Protein AF-A0A7C8MUP9-F1 (afdb_monomer)

Foldseek 3Di:
DDDDADAPCPLADPLVLDRARDPVRSVVVCVDPVNVVSVVVCVVPVPVQQVVLQVQQVVLLLVQLCVPPAQDWDQQVCCCVPPVSRDSNRRDPVSHPDPDSVVVLVVCVVVVQWDWDADPPRGIITHGDPPDPVVVVVVVVVVVVVVVCVCPPPVVVVVVVVVVVVVVVVVVVVVVVVVVVVVVVVPDDDDDDDD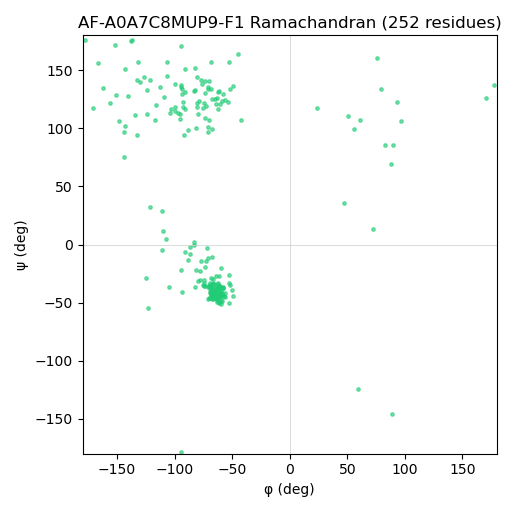DDDDDDDDDDDDDDDDDDDDDDDDDDDDDDDDDDDDDDDDDDDDDDDDDDPDDDDDDDD

Sequence (254 aa):
MASRGLQRLRWYCQACEKQCRDANGFRCHTMSEPHVRQMHTLIDNPRAATEQFSRDFLSDFIRLLRTSHGEKYVNANRFYSGEYIKDKQHVHMNATKWPSLTEFVKFLGREGICLVKEEEKDGLCIAWKDTSLQAEQRRQEIQQAEDRDTHDSDENRILRKMEQRAKAEAAARAEKAKSRTDLHISQRNPENSFDEQPDPNDERTTPQLSIKFNLKPKVSPKDIKRQVSNRNILKRAPKTPSVEIYTTRTGETA

Mean predicted aligned error: 18.92 Å

Nearest PDB structures (foldseek):
  8i0p-assembly1_K  TM=6.742E-01  e=3.517E-15  Homo sapiens
  7abi-assembly1_7  TM=6.716E-01  e=7.244E-07  Homo sapiens
  3fm5-assembly3_B  TM=3.442E-01  e=4.728E-02  Rhodococcus jostii RHA1
  3cjn-assembly1_A-2  TM=3.727E-01  e=1.326E-01  Ruegeria pomeroyi DSS-3
  5me9-assembly3_C  TM=3.043E-01  e=6.228E-01  Saccharomyces cerevisiae

Structure (mmCIF, N/CA/C/O backbone):
data_AF-A0A7C8MUP9-F1
#
_entry.id   AF-A0A7C8MUP9-F1
#
loop_
_atom_site.group_PDB
_atom_site.id
_atom_site.type_symbol
_atom_site.label_atom_id
_atom_site.label_alt_id
_atom_site.label_comp_id
_atom_site.label_asym_id
_atom_site.label_entity_id
_atom_site.label_seq_id
_atom_site.pdbx_PDB_ins_code
_atom_site.Cartn_x
_atom_site.Cartn_y
_atom_site.Cartn_z
_atom_site.occupancy
_atom_site.B_iso_or_equiv
_atom_site.auth_seq_id
_atom_site.auth_comp_id
_atom_site.auth_asym_id
_atom_site.auth_atom_id
_atom_site.pdbx_PDB_model_num
ATOM 1 N N . MET A 1 1 ? 26.933 -16.728 -1.844 1.00 44.09 1 MET A N 1
ATOM 2 C CA . MET A 1 1 ? 27.645 -15.429 -1.776 1.00 44.09 1 MET A CA 1
ATOM 3 C C . MET A 1 1 ? 26.948 -14.553 -0.750 1.00 44.09 1 MET A C 1
ATOM 5 O O . MET A 1 1 ? 25.785 -14.229 -0.947 1.00 44.09 1 MET A O 1
ATOM 9 N N . ALA A 1 2 ? 27.618 -14.239 0.361 1.00 39.97 2 ALA A N 1
ATOM 10 C CA . ALA A 1 2 ? 27.036 -13.473 1.459 1.00 39.97 2 ALA A CA 1
ATOM 11 C C . ALA A 1 2 ? 26.596 -12.077 0.986 1.00 39.97 2 ALA A C 1
ATOM 13 O O . ALA A 1 2 ? 27.394 -11.287 0.470 1.00 39.97 2 ALA A O 1
ATOM 14 N N . SER A 1 3 ? 25.308 -11.789 1.138 1.00 46.16 3 SER A N 1
ATOM 15 C CA . SER A 1 3 ? 24.697 -10.510 0.807 1.00 46.16 3 SER A CA 1
ATOM 16 C C . SER A 1 3 ? 25.205 -9.435 1.763 1.00 46.16 3 SER A C 1
ATOM 18 O O . SER A 1 3 ? 24.711 -9.297 2.880 1.00 46.16 3 SER A O 1
ATOM 20 N N . ARG A 1 4 ? 26.186 -8.645 1.304 1.00 53.88 4 ARG A N 1
ATOM 21 C CA . ARG A 1 4 ? 26.477 -7.325 1.884 1.00 53.88 4 ARG A CA 1
ATOM 22 C C . ARG A 1 4 ? 25.147 -6.566 1.992 1.00 53.88 4 ARG A C 1
ATOM 24 O O . ARG A 1 4 ? 24.343 -6.673 1.065 1.00 53.88 4 ARG A O 1
ATOM 31 N N . GLY A 1 5 ? 24.924 -5.898 3.127 1.00 57.84 5 GLY A N 1
ATOM 32 C CA . GLY A 1 5 ? 23.638 -5.332 3.561 1.00 57.84 5 GLY A CA 1
ATOM 33 C C . GLY A 1 5 ? 22.855 -4.564 2.491 1.00 57.84 5 GLY A C 1
ATOM 34 O O . GLY A 1 5 ? 23.393 -4.212 1.443 1.00 57.84 5 GLY A O 1
ATOM 35 N N . LEU A 1 6 ? 21.563 -4.343 2.758 1.00 64.19 6 LEU A N 1
ATOM 36 C CA . LEU A 1 6 ? 20.600 -3.754 1.823 1.00 64.19 6 LEU A CA 1
ATOM 37 C C . LEU A 1 6 ? 21.211 -2.558 1.066 1.00 64.19 6 LEU A C 1
ATOM 39 O O . LEU A 1 6 ? 21.482 -1.503 1.637 1.00 64.19 6 LEU A O 1
ATOM 43 N N . GLN A 1 7 ? 21.511 -2.769 -0.218 1.00 68.94 7 GLN A N 1
ATOM 44 C CA . GLN A 1 7 ? 22.091 -1.745 -1.085 1.00 68.94 7 GLN A CA 1
ATOM 45 C C . GLN A 1 7 ? 21.053 -0.647 -1.330 1.00 68.94 7 GLN A C 1
ATOM 47 O O . GLN A 1 7 ? 19.852 -0.880 -1.212 1.00 68.94 7 GLN A O 1
ATOM 52 N N . ARG A 1 8 ? 21.508 0.563 -1.679 1.00 70.06 8 ARG A N 1
ATOM 53 C CA . ARG A 1 8 ? 20.600 1.676 -1.988 1.00 70.06 8 ARG A CA 1
ATOM 54 C C . ARG A 1 8 ? 19.634 1.266 -3.107 1.00 70.06 8 ARG A C 1
ATOM 56 O O . ARG A 1 8 ? 20.053 0.939 -4.214 1.00 70.06 8 ARG A O 1
ATOM 63 N N . LEU A 1 9 ? 18.340 1.381 -2.834 1.00 73.75 9 LEU A N 1
ATOM 64 C CA . LEU A 1 9 ? 17.251 0.986 -3.742 1.00 73.75 9 LEU A CA 1
ATOM 65 C C . LEU A 1 9 ? 17.084 1.909 -4.948 1.00 73.75 9 LEU A C 1
ATOM 67 O O . LEU A 1 9 ? 16.298 1.634 -5.845 1.00 73.75 9 LEU A O 1
ATOM 71 N N . ARG A 1 10 ? 17.873 2.986 -5.014 1.00 82.88 10 ARG A N 1
ATOM 72 C CA . ARG A 1 10 ? 17.943 3.881 -6.175 1.00 82.88 10 ARG A CA 1
ATOM 73 C C . ARG A 1 10 ? 18.213 3.133 -7.489 1.00 82.88 10 ARG A C 1
ATOM 75 O O . ARG A 1 10 ? 17.861 3.642 -8.544 1.00 82.88 10 ARG A O 1
ATOM 82 N N . TRP A 1 11 ? 18.857 1.967 -7.429 1.00 86.75 11 TRP A N 1
ATOM 83 C C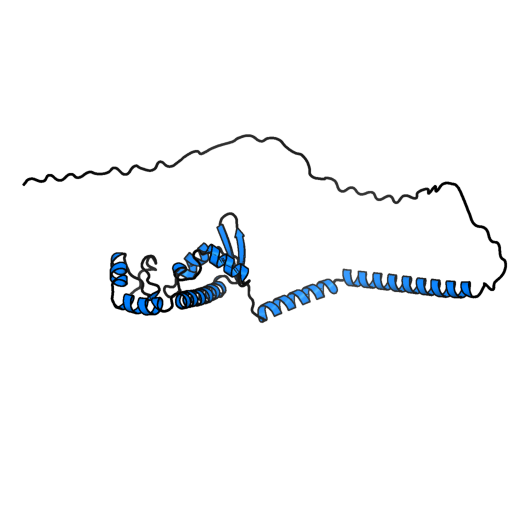A . TRP A 1 11 ? 19.229 1.159 -8.595 1.00 86.75 11 TRP A CA 1
ATOM 84 C C . TRP A 1 11 ? 18.434 -0.152 -8.702 1.00 86.75 11 TRP A C 1
ATOM 86 O O . TRP A 1 11 ? 18.945 -1.143 -9.221 1.00 86.75 11 TRP A O 1
ATOM 96 N N . TYR A 1 12 ? 17.204 -0.182 -8.190 1.00 86.75 12 TYR A N 1
ATOM 97 C CA . TYR A 1 12 ? 16.293 -1.320 -8.317 1.00 86.75 12 TYR A CA 1
ATOM 98 C C . TYR A 1 12 ? 15.352 -1.150 -9.517 1.00 86.75 12 TYR A C 1
ATOM 100 O O . TYR A 1 12 ? 14.797 -0.071 -9.726 1.00 86.75 12 TYR A O 1
ATOM 108 N N . CYS A 1 13 ? 15.160 -2.208 -10.304 1.00 89.00 13 CYS A N 1
ATOM 109 C CA . CYS A 1 13 ? 14.165 -2.246 -11.372 1.00 89.00 13 CYS A CA 1
ATOM 110 C C . CYS A 1 13 ? 12.954 -3.069 -10.932 1.00 89.00 13 CYS A C 1
ATOM 112 O O . CYS A 1 13 ? 13.091 -4.275 -10.742 1.00 89.00 13 CYS A O 1
ATOM 114 N N . GLN A 1 14 ? 11.780 -2.435 -10.833 1.00 87.75 14 GLN A N 1
ATOM 115 C CA . GLN A 1 14 ? 10.542 -3.129 -10.459 1.00 87.75 14 GLN A CA 1
ATOM 116 C C . GLN A 1 14 ? 10.073 -4.106 -11.541 1.00 87.75 14 GLN A C 1
ATOM 118 O O . GLN A 1 14 ? 9.672 -5.213 -11.220 1.00 87.75 14 GLN A O 1
ATOM 123 N N . ALA A 1 15 ? 10.159 -3.724 -12.817 1.00 87.25 15 ALA A N 1
ATOM 124 C CA . ALA A 1 15 ? 9.678 -4.560 -13.917 1.00 87.25 15 ALA A CA 1
ATOM 125 C C . ALA A 1 15 ? 10.414 -5.901 -14.030 1.00 87.25 15 ALA A C 1
ATOM 127 O O . ALA A 1 15 ? 9.814 -6.893 -14.420 1.00 87.25 15 ALA A O 1
ATOM 128 N N . CYS A 1 16 ? 11.707 -5.922 -13.696 1.00 88.69 16 CYS A N 1
ATOM 129 C CA . CYS A 1 16 ? 12.542 -7.123 -13.749 1.00 88.69 16 CYS A CA 1
ATOM 130 C C . CYS A 1 16 ? 12.881 -7.679 -12.358 1.00 88.69 16 CYS A C 1
ATOM 132 O O . CYS A 1 16 ? 13.732 -8.560 -12.262 1.00 88.69 16 CYS A O 1
ATOM 134 N N . GLU A 1 17 ? 12.315 -7.096 -11.296 1.00 88.00 17 GLU A N 1
ATOM 135 C CA . GLU A 1 17 ? 12.582 -7.423 -9.885 1.00 88.00 17 GLU A CA 1
ATOM 136 C C . GLU A 1 17 ? 14.082 -7.526 -9.543 1.00 88.00 17 GLU A C 1
ATOM 138 O O . GLU A 1 17 ? 14.537 -8.357 -8.751 1.00 88.00 17 GLU A O 1
ATOM 143 N N . LYS A 1 18 ? 14.896 -6.669 -10.174 1.00 86.69 18 LYS A N 1
ATOM 144 C CA . LYS A 1 18 ? 16.358 -6.788 -10.174 1.00 86.69 18 LYS A CA 1
ATOM 145 C C . LYS A 1 18 ? 17.025 -5.611 -9.476 1.00 86.69 18 LYS A C 1
ATOM 147 O O . LYS A 1 18 ? 16.969 -4.471 -9.939 1.00 86.69 18 LYS A O 1
ATOM 152 N N . GLN A 1 19 ? 17.776 -5.909 -8.417 1.00 86.19 19 GLN A N 1
ATOM 153 C CA . GLN A 1 19 ? 18.671 -4.946 -7.775 1.00 86.19 19 GLN A CA 1
ATOM 154 C C . GLN A 1 19 ? 19.994 -4.836 -8.546 1.00 86.19 19 GLN A C 1
ATOM 156 O O . GLN A 1 19 ? 20.759 -5.800 -8.628 1.00 86.19 19 GLN A O 1
ATOM 161 N N . CYS A 1 20 ? 20.303 -3.645 -9.058 1.00 88.56 20 CYS A N 1
ATOM 162 C CA . CYS A 1 20 ? 21.613 -3.323 -9.619 1.00 88.56 20 CYS A CA 1
ATOM 163 C C . CYS A 1 20 ? 22.540 -2.741 -8.539 1.00 88.56 20 CYS A C 1
ATOM 165 O O . CYS A 1 20 ? 22.091 -2.133 -7.562 1.00 88.56 20 CYS A O 1
ATOM 167 N N . ARG A 1 21 ? 23.851 -2.957 -8.699 1.00 86.44 21 ARG A N 1
ATOM 168 C CA . ARG A 1 21 ? 24.859 -2.607 -7.685 1.00 86.44 21 ARG A CA 1
ATOM 169 C C . ARG A 1 21 ? 25.238 -1.128 -7.689 1.00 86.44 21 ARG A C 1
ATOM 171 O O . ARG A 1 21 ? 25.601 -0.597 -6.644 1.00 86.44 21 ARG A O 1
ATOM 178 N N . ASP A 1 22 ? 25.190 -0.498 -8.853 1.00 90.06 22 ASP A N 1
ATOM 179 C CA . ASP A 1 22 ? 25.677 0.849 -9.112 1.00 90.06 22 ASP A CA 1
ATOM 180 C C . ASP A 1 22 ? 24.900 1.516 -10.259 1.00 90.06 22 ASP A C 1
ATOM 182 O O . ASP A 1 22 ? 24.098 0.890 -10.959 1.00 90.06 22 ASP A O 1
ATOM 186 N N . ALA A 1 23 ? 25.148 2.813 -10.455 1.00 90.56 23 ALA A N 1
ATOM 187 C CA . ALA A 1 23 ? 24.485 3.594 -11.494 1.00 90.56 23 ALA A CA 1
ATOM 188 C C . ALA A 1 23 ? 24.783 3.068 -12.907 1.00 90.56 23 ALA A C 1
ATOM 190 O O . ALA A 1 23 ? 23.900 3.104 -13.762 1.00 90.56 23 ALA A O 1
ATOM 191 N N . ASN A 1 24 ? 25.999 2.566 -13.151 1.00 91.56 24 ASN A N 1
ATOM 192 C CA . ASN A 1 24 ? 26.365 2.012 -14.449 1.00 91.56 24 ASN A CA 1
ATOM 193 C C . ASN A 1 24 ? 25.647 0.681 -14.709 1.00 91.56 24 ASN A C 1
ATOM 195 O O . ASN A 1 24 ? 25.028 0.517 -15.757 1.00 91.56 24 ASN A O 1
ATOM 199 N N . GLY A 1 25 ? 25.623 -0.226 -13.726 1.00 92.06 25 GLY A N 1
ATOM 200 C CA . GLY A 1 25 ? 24.889 -1.485 -13.827 1.00 92.06 25 GLY A CA 1
ATOM 201 C C . GLY A 1 25 ? 23.394 -1.292 -14.087 1.00 92.06 25 GLY A C 1
ATOM 202 O O . GLY A 1 25 ? 22.818 -2.032 -14.883 1.00 92.06 25 GLY A O 1
ATOM 203 N N . PHE A 1 26 ? 22.777 -0.270 -13.483 1.00 91.88 26 PHE A N 1
ATOM 204 C CA . PHE A 1 26 ? 21.377 0.062 -13.755 1.00 91.88 26 PHE A CA 1
ATOM 205 C C . PHE A 1 26 ? 21.160 0.545 -15.195 1.00 91.88 26 PHE A C 1
ATOM 207 O O . PHE A 1 26 ? 20.249 0.059 -15.856 1.00 91.88 26 PHE A O 1
ATOM 214 N N . ARG A 1 27 ? 22.026 1.426 -15.718 1.00 92.38 27 ARG A N 1
ATOM 215 C CA . ARG A 1 27 ? 21.944 1.884 -17.119 1.00 92.38 27 ARG A CA 1
ATOM 216 C C . ARG A 1 27 ? 22.105 0.733 -18.111 1.00 92.38 27 ARG A C 1
ATOM 218 O O . ARG A 1 27 ? 21.320 0.618 -19.047 1.00 92.38 27 ARG A O 1
ATOM 225 N N . CYS A 1 28 ? 23.086 -0.142 -17.892 1.00 94.31 28 CYS A N 1
ATOM 226 C CA . CYS A 1 28 ? 23.273 -1.319 -18.740 1.00 94.31 28 CYS A CA 1
ATOM 227 C C . CYS A 1 28 ? 22.061 -2.256 -18.671 1.00 94.31 28 CYS A C 1
ATOM 229 O O . CYS A 1 28 ? 21.659 -2.815 -19.684 1.00 94.31 28 CYS A O 1
ATOM 231 N N . HIS A 1 29 ? 21.450 -2.407 -17.493 1.00 93.69 29 HIS A N 1
ATOM 232 C CA . HIS A 1 29 ? 20.235 -3.198 -17.338 1.00 93.69 29 HIS A CA 1
ATOM 233 C C . HIS A 1 29 ? 19.046 -2.596 -18.096 1.00 93.69 29 HIS A C 1
ATOM 235 O O . HIS A 1 29 ? 18.383 -3.330 -18.822 1.00 93.69 29 HIS A O 1
ATOM 241 N N . THR A 1 30 ? 18.799 -1.289 -17.998 1.00 92.06 30 THR A N 1
ATOM 242 C CA . THR A 1 30 ? 17.686 -0.646 -18.719 1.00 92.06 30 THR A CA 1
ATOM 243 C C . THR A 1 30 ? 17.849 -0.704 -20.238 1.00 92.06 30 THR A C 1
ATOM 245 O O . THR A 1 30 ? 16.858 -0.728 -20.954 1.00 92.06 30 THR A O 1
ATOM 248 N N . MET A 1 31 ? 19.089 -0.766 -20.735 1.00 92.19 31 MET A N 1
ATOM 249 C CA . MET A 1 31 ? 19.382 -0.931 -22.167 1.00 92.19 31 MET A CA 1
ATOM 250 C C . MET A 1 31 ? 19.420 -2.400 -22.614 1.00 92.19 31 MET A C 1
ATOM 252 O O . MET A 1 31 ? 19.547 -2.682 -23.802 1.00 92.19 31 MET A O 1
ATOM 256 N N . SER A 1 32 ? 19.357 -3.349 -21.678 1.00 94.25 32 SER A N 1
ATOM 257 C CA . SER A 1 32 ? 19.465 -4.769 -21.999 1.00 94.25 32 SER A CA 1
ATOM 258 C C . SER A 1 32 ? 18.167 -5.310 -22.596 1.00 94.25 32 SER A C 1
ATOM 260 O O . SER A 1 32 ? 17.073 -4.998 -22.129 1.00 94.25 32 SER A O 1
ATOM 262 N N . GLU A 1 33 ? 18.293 -6.195 -23.582 1.00 93.62 33 GLU A N 1
ATOM 263 C CA . GLU A 1 33 ? 17.162 -6.875 -24.215 1.00 93.62 33 GLU A CA 1
ATOM 264 C C . GLU A 1 33 ? 16.147 -7.507 -23.234 1.00 93.62 33 GLU A C 1
ATOM 266 O O . GLU A 1 33 ? 14.950 -7.297 -23.435 1.00 93.62 33 GLU A O 1
ATOM 271 N N . PRO A 1 34 ? 16.537 -8.223 -22.153 1.00 91.81 34 PRO A N 1
ATOM 272 C CA . PRO A 1 34 ? 15.554 -8.796 -21.230 1.00 91.81 34 PRO A CA 1
ATOM 273 C C . PRO A 1 34 ? 14.684 -7.733 -20.549 1.00 91.81 34 PRO A C 1
ATOM 275 O O . PRO A 1 34 ? 13.491 -7.956 -20.358 1.00 91.81 34 PRO A O 1
ATOM 278 N N . HIS A 1 35 ? 15.249 -6.565 -20.230 1.00 93.44 35 HIS A N 1
ATOM 279 C CA . HIS A 1 35 ? 14.474 -5.455 -19.682 1.00 93.44 35 HIS A CA 1
ATOM 280 C C . HIS A 1 35 ? 13.475 -4.916 -20.705 1.00 93.44 35 HIS A C 1
ATOM 282 O O . HIS A 1 35 ? 12.305 -4.730 -20.385 1.00 93.44 35 HIS A O 1
ATOM 288 N N . VAL A 1 36 ? 13.921 -4.715 -21.947 1.00 91.81 36 VAL A N 1
ATOM 289 C CA . VAL A 1 36 ? 13.079 -4.202 -23.035 1.00 91.81 36 VAL A CA 1
ATOM 290 C C . VAL A 1 36 ? 11.919 -5.155 -23.333 1.00 91.81 36 VAL A C 1
ATOM 292 O O . VAL A 1 36 ? 10.777 -4.712 -23.430 1.00 91.81 36 VAL A O 1
ATOM 295 N N . ARG A 1 37 ? 12.168 -6.471 -23.388 1.00 91.50 37 ARG A N 1
ATOM 296 C CA . ARG A 1 37 ? 11.112 -7.484 -23.574 1.00 91.50 37 ARG A CA 1
ATOM 297 C C . ARG A 1 37 ? 10.059 -7.425 -22.466 1.00 91.50 37 ARG A C 1
ATOM 299 O O . ARG A 1 37 ? 8.866 -7.464 -22.751 1.00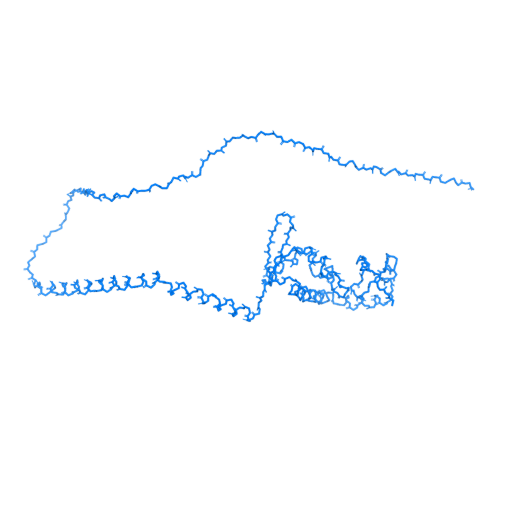 91.50 37 ARG A O 1
ATOM 306 N N . GLN A 1 38 ? 10.489 -7.286 -21.214 1.00 88.50 38 GLN A N 1
ATOM 307 C CA . GLN A 1 38 ? 9.567 -7.189 -20.084 1.00 88.50 38 GLN A CA 1
ATOM 308 C C . GLN A 1 38 ? 8.797 -5.863 -20.080 1.00 88.50 38 GLN A C 1
ATOM 310 O O . GLN A 1 38 ? 7.609 -5.837 -19.764 1.00 88.50 38 GLN A O 1
ATOM 315 N N . MET A 1 39 ? 9.437 -4.774 -20.510 1.00 88.94 39 MET A N 1
ATOM 316 C CA . MET A 1 39 ? 8.769 -3.489 -20.699 1.00 88.94 39 MET A CA 1
ATOM 317 C C . MET A 1 39 ? 7.703 -3.542 -21.784 1.00 88.94 39 MET A C 1
ATOM 319 O O . MET A 1 39 ? 6.639 -2.979 -21.568 1.00 88.94 39 MET A O 1
ATOM 323 N N . HIS A 1 40 ? 7.916 -4.253 -22.894 1.00 89.12 40 HIS A N 1
ATOM 324 C CA . HIS A 1 40 ? 6.872 -4.420 -23.911 1.00 89.12 40 HIS A CA 1
ATOM 325 C C . HIS A 1 40 ? 5.591 -5.028 -23.331 1.00 89.12 40 HIS A C 1
ATOM 327 O O . HIS A 1 40 ? 4.512 -4.500 -23.568 1.00 89.12 40 HIS A O 1
ATOM 333 N N . THR A 1 41 ? 5.714 -6.036 -22.461 1.00 86.62 41 THR A N 1
ATOM 33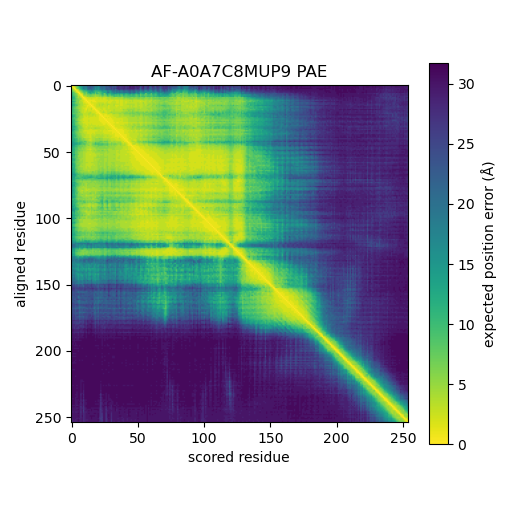4 C CA . THR A 1 41 ? 4.547 -6.641 -21.793 1.00 86.62 41 THR A CA 1
ATOM 335 C C . THR A 1 41 ? 3.799 -5.638 -20.904 1.00 86.62 41 THR A C 1
ATOM 337 O O . THR A 1 41 ? 2.573 -5.658 -20.822 1.00 86.62 41 THR A O 1
ATOM 340 N N . LEU A 1 42 ? 4.528 -4.741 -20.234 1.00 86.69 42 LEU A N 1
ATOM 341 C CA . LEU A 1 42 ? 3.936 -3.702 -19.384 1.00 86.69 42 LEU A CA 1
ATOM 342 C C . LEU A 1 42 ? 3.365 -2.529 -20.201 1.00 86.69 42 LEU A C 1
ATOM 344 O O . LEU A 1 42 ? 2.398 -1.906 -19.765 1.00 86.69 42 LEU A O 1
ATOM 348 N N . ILE A 1 43 ? 3.943 -2.231 -21.370 1.00 86.38 43 ILE A N 1
ATOM 349 C CA . ILE A 1 43 ? 3.497 -1.171 -22.289 1.00 86.38 43 ILE A CA 1
ATOM 350 C C . ILE A 1 43 ? 2.160 -1.528 -22.937 1.00 86.38 43 ILE A C 1
ATOM 352 O O . ILE A 1 43 ? 1.354 -0.627 -23.159 1.00 86.38 43 ILE A O 1
ATOM 356 N N . ASP A 1 44 ? 1.901 -2.811 -23.195 1.00 87.81 44 ASP A N 1
ATOM 357 C CA . ASP A 1 44 ? 0.635 -3.248 -23.788 1.00 87.81 44 ASP A CA 1
ATOM 358 C C . ASP A 1 44 ? -0.566 -2.877 -22.899 1.00 87.81 44 ASP A C 1
ATOM 360 O O . ASP A 1 44 ? -1.611 -2.478 -23.405 1.00 87.81 44 ASP A O 1
ATOM 364 N N . ASN A 1 45 ? -0.414 -2.953 -21.568 1.00 87.06 45 ASN A N 1
ATOM 365 C CA . ASN A 1 45 ? -1.463 -2.614 -20.600 1.00 87.06 45 ASN A CA 1
ATOM 366 C C . ASN A 1 45 ? -0.900 -1.950 -19.323 1.00 87.06 45 ASN A C 1
ATOM 368 O O . ASN A 1 45 ? -0.904 -2.558 -18.244 1.00 87.06 45 ASN A O 1
ATOM 372 N N . PRO A 1 46 ? -0.493 -0.668 -19.379 1.00 86.50 46 PRO A N 1
ATOM 373 C CA . PRO A 1 46 ? 0.191 -0.011 -18.265 1.00 86.50 46 PRO A CA 1
ATOM 374 C C . PRO A 1 46 ? -0.726 0.177 -17.054 1.00 86.50 46 PRO A C 1
ATOM 376 O O . PRO A 1 46 ? -0.289 0.053 -15.913 1.00 86.50 46 PRO A O 1
ATOM 379 N N . ARG A 1 47 ? -2.025 0.415 -17.284 1.00 88.44 47 ARG A N 1
ATOM 380 C CA . ARG A 1 47 ? -3.010 0.577 -16.202 1.00 88.44 47 ARG A CA 1
ATOM 381 C C . ARG A 1 47 ? -3.177 -0.698 -15.380 1.00 88.44 47 ARG A C 1
ATOM 383 O O . ARG A 1 47 ? -3.158 -0.625 -14.156 1.00 88.44 47 ARG A O 1
ATOM 390 N N . ALA A 1 48 ? -3.298 -1.846 -16.047 1.00 90.06 48 ALA A N 1
ATOM 391 C CA . ALA A 1 48 ? -3.456 -3.133 -15.376 1.00 90.06 48 ALA A CA 1
ATOM 392 C C . ALA A 1 48 ? -2.198 -3.502 -14.576 1.00 90.06 48 ALA A C 1
ATOM 394 O O . ALA A 1 48 ? -2.306 -3.959 -13.440 1.00 90.06 48 ALA A O 1
ATOM 395 N N . ALA A 1 49 ? -1.011 -3.230 -15.129 1.00 89.12 49 ALA A N 1
ATOM 396 C CA . ALA A 1 49 ? 0.254 -3.431 -14.430 1.00 89.12 49 ALA A CA 1
ATOM 397 C C . ALA A 1 49 ? 0.368 -2.564 -13.165 1.00 89.12 49 ALA A C 1
ATOM 399 O O . ALA A 1 49 ? 0.651 -3.081 -12.086 1.00 89.12 49 ALA A O 1
ATOM 400 N N . THR A 1 50 ? 0.094 -1.257 -13.262 1.00 90.31 50 THR A N 1
ATOM 401 C CA . THR A 1 50 ? 0.108 -0.360 -12.094 1.00 90.31 50 THR A CA 1
ATOM 402 C C . THR A 1 50 ? -0.924 -0.770 -11.048 1.00 90.31 50 THR A C 1
ATOM 404 O O . THR A 1 50 ? -0.661 -0.677 -9.848 1.00 90.31 50 THR A O 1
ATOM 407 N N . GLU A 1 51 ? -2.099 -1.234 -11.471 1.00 93.00 51 GLU A N 1
ATOM 408 C CA . GLU A 1 51 ? -3.120 -1.718 -10.549 1.00 93.00 51 GLU A CA 1
ATOM 409 C C . GLU A 1 51 ? -2.670 -2.988 -9.824 1.00 93.00 51 GLU A C 1
ATOM 411 O O . GLU A 1 51 ? -2.818 -3.065 -8.605 1.00 93.00 51 GLU A O 1
ATOM 416 N N . GLN A 1 52 ? -2.054 -3.934 -10.535 1.00 91.81 52 GLN A N 1
ATOM 417 C CA . GLN A 1 52 ? -1.493 -5.142 -9.938 1.00 91.81 52 GLN A CA 1
ATOM 418 C C . GLN A 1 52 ? -0.424 -4.802 -8.895 1.00 91.81 52 GLN A C 1
ATOM 420 O O . GLN A 1 52 ? -0.564 -5.194 -7.740 1.00 91.81 52 GLN A O 1
ATOM 425 N N . PHE A 1 53 ? 0.554 -3.961 -9.248 1.00 92.44 53 PHE A N 1
ATOM 426 C CA . PHE A 1 53 ? 1.566 -3.489 -8.298 1.00 92.44 53 PHE A CA 1
ATOM 427 C C . PHE A 1 53 ? 0.952 -2.781 -7.089 1.00 92.44 53 PHE A C 1
ATOM 429 O O . PHE A 1 53 ? 1.436 -2.928 -5.972 1.00 92.44 53 PHE A O 1
ATOM 436 N N . SER A 1 54 ? -0.132 -2.028 -7.288 1.00 93.50 54 SER A N 1
ATOM 437 C CA . SER A 1 54 ? -0.834 -1.351 -6.194 1.00 93.50 54 SER A CA 1
ATOM 438 C C . SER A 1 54 ? -1.568 -2.332 -5.273 1.00 93.50 54 SER A C 1
ATOM 440 O O . SER A 1 54 ? -1.606 -2.105 -4.064 1.00 93.50 54 SER A O 1
ATOM 442 N N . ARG A 1 55 ? -2.149 -3.410 -5.820 1.00 93.44 55 ARG A N 1
ATOM 443 C CA . ARG A 1 55 ? -2.786 -4.484 -5.039 1.00 93.44 55 ARG A CA 1
ATOM 444 C C . ARG A 1 55 ? -1.753 -5.247 -4.220 1.00 93.44 55 ARG A C 1
ATOM 446 O O . ARG A 1 55 ? -1.946 -5.410 -3.016 1.00 93.44 55 ARG A O 1
ATOM 453 N N . ASP A 1 56 ? -0.647 -5.625 -4.853 1.00 92.69 56 ASP A N 1
ATOM 454 C CA . ASP A 1 56 ? 0.440 -6.357 -4.205 1.00 92.69 56 ASP A CA 1
ATOM 455 C C . ASP A 1 56 ? 1.044 -5.507 -3.079 1.00 92.69 56 ASP A C 1
ATOM 457 O O . ASP A 1 56 ? 1.072 -5.944 -1.928 1.00 92.69 56 ASP A O 1
ATOM 461 N N . PHE A 1 57 ? 1.351 -4.234 -3.367 1.00 93.44 57 PHE A N 1
ATOM 462 C CA . PHE A 1 57 ? 1.813 -3.253 -2.381 1.00 93.44 57 PHE A CA 1
ATOM 463 C C . PHE A 1 57 ? 0.880 -3.140 -1.172 1.00 93.44 57 PHE A C 1
ATOM 465 O O . PHE A 1 57 ? 1.329 -3.197 -0.029 1.00 93.44 57 PHE A O 1
ATOM 472 N N . LEU A 1 58 ? -0.426 -2.977 -1.404 1.00 92.75 58 LEU A N 1
ATOM 473 C CA . LEU A 1 58 ? -1.407 -2.828 -0.331 1.00 92.75 58 LEU A CA 1
ATOM 474 C C . LEU A 1 58 ? -1.486 -4.088 0.535 1.00 92.75 58 LEU A C 1
ATOM 476 O O . LEU A 1 58 ? -1.508 -3.989 1.764 1.00 92.75 58 LEU A O 1
ATOM 480 N N . SER A 1 59 ? -1.513 -5.262 -0.097 1.00 92.19 59 SER A N 1
ATOM 481 C CA . SER A 1 59 ? -1.619 -6.540 0.605 1.00 92.19 59 SER A CA 1
ATOM 482 C C . SER A 1 59 ? -0.404 -6.801 1.501 1.00 92.19 59 SER A C 1
ATOM 484 O O . SER A 1 59 ? -0.568 -7.113 2.684 1.00 92.19 59 SER A O 1
ATOM 486 N N . ASP A 1 60 ? 0.804 -6.561 0.988 1.00 92.44 60 ASP A N 1
ATOM 487 C CA . ASP A 1 60 ? 2.048 -6.707 1.737 1.00 92.44 60 ASP A CA 1
ATOM 488 C C . ASP A 1 60 ? 2.183 -5.663 2.840 1.00 92.44 60 ASP A C 1
ATOM 490 O O . ASP A 1 60 ? 2.549 -6.000 3.968 1.00 92.44 60 ASP A O 1
ATOM 494 N N . PHE A 1 61 ? 1.827 -4.407 2.558 1.00 91.94 61 PHE A N 1
ATOM 495 C CA . PHE A 1 61 ? 1.874 -3.336 3.549 1.00 91.94 61 PHE A CA 1
ATOM 496 C C . PHE A 1 61 ? 0.989 -3.656 4.758 1.00 91.94 61 PHE A C 1
ATOM 498 O O . PHE A 1 61 ? 1.431 -3.526 5.900 1.00 91.94 61 PHE A O 1
ATOM 505 N N . ILE A 1 62 ? -0.238 -4.133 4.523 1.00 90.94 62 ILE A N 1
ATOM 506 C CA . ILE A 1 62 ? -1.157 -4.533 5.595 1.00 90.94 62 ILE A CA 1
ATOM 507 C C . ILE A 1 62 ? -0.632 -5.776 6.320 1.00 90.94 62 ILE A C 1
ATOM 509 O O . ILE A 1 62 ? -0.655 -5.816 7.549 1.00 90.94 62 ILE A O 1
ATOM 513 N N . ARG A 1 63 ? -0.131 -6.784 5.596 1.00 91.06 63 ARG A N 1
ATOM 514 C CA . ARG A 1 63 ? 0.444 -8.006 6.185 1.00 91.06 63 ARG A CA 1
ATOM 515 C C . ARG A 1 63 ? 1.588 -7.688 7.150 1.00 91.06 63 ARG A C 1
ATOM 517 O O . ARG A 1 63 ? 1.638 -8.243 8.251 1.00 91.06 63 ARG A O 1
ATOM 524 N N . LEU A 1 64 ? 2.476 -6.776 6.765 1.00 91.56 64 LEU A N 1
ATOM 525 C CA . LEU A 1 64 ? 3.578 -6.315 7.609 1.00 91.56 64 LEU A CA 1
ATOM 526 C C . LEU A 1 64 ? 3.071 -5.523 8.807 1.00 91.56 64 LEU A C 1
ATOM 528 O O . LEU A 1 64 ? 3.466 -5.824 9.929 1.00 91.56 64 LEU A O 1
ATOM 532 N N . LEU A 1 65 ? 2.149 -4.583 8.588 1.00 91.00 65 LEU A N 1
ATOM 533 C CA . LEU A 1 65 ? 1.601 -3.746 9.656 1.00 91.00 65 LEU A CA 1
ATOM 534 C C . LEU A 1 65 ? 0.914 -4.594 10.739 1.00 91.00 65 LEU A C 1
ATOM 536 O O . LEU A 1 65 ? 1.082 -4.338 11.933 1.00 91.00 65 LEU A O 1
ATOM 540 N N . ARG A 1 66 ? 0.213 -5.658 10.324 1.00 87.88 66 ARG A N 1
ATOM 541 C CA . ARG A 1 66 ? -0.386 -6.662 11.217 1.00 87.88 66 ARG A CA 1
ATOM 542 C C . ARG A 1 66 ? 0.649 -7.419 12.040 1.00 87.88 66 ARG A C 1
ATOM 544 O O . ARG A 1 66 ? 0.391 -7.720 13.199 1.00 87.88 66 ARG A O 1
ATOM 551 N N . THR A 1 67 ? 1.792 -7.739 11.442 1.00 87.56 67 THR A N 1
ATOM 552 C CA . THR A 1 67 ? 2.818 -8.579 12.074 1.00 87.56 67 THR A CA 1
ATOM 553 C C . THR A 1 67 ? 3.723 -7.777 13.013 1.00 87.56 67 THR A C 1
ATOM 555 O O . THR A 1 67 ? 4.127 -8.297 14.050 1.00 87.56 67 THR A O 1
ATOM 558 N N . SER A 1 68 ? 4.053 -6.525 12.682 1.00 86.06 68 SER A N 1
ATOM 559 C CA . SER A 1 68 ? 5.052 -5.752 13.431 1.00 86.06 68 SER A CA 1
ATOM 560 C C . SER A 1 68 ? 4.481 -4.863 14.536 1.00 86.06 68 SER A C 1
ATOM 562 O O . SER A 1 68 ? 5.067 -4.773 15.617 1.00 86.06 68 SER A O 1
ATOM 564 N N . HIS A 1 69 ? 3.352 -4.195 14.290 1.00 82.38 69 HIS A N 1
ATOM 565 C CA . HIS A 1 69 ? 2.832 -3.154 15.184 1.00 82.38 69 HIS A CA 1
ATOM 566 C C . HIS A 1 69 ? 1.393 -3.399 15.643 1.00 82.38 69 HIS A C 1
ATOM 568 O O . HIS A 1 69 ? 1.040 -2.990 16.754 1.00 82.38 69 HIS A O 1
ATOM 574 N N . GLY A 1 70 ? 0.581 -4.082 14.828 1.00 83.62 70 GLY A N 1
ATOM 575 C CA . GLY A 1 70 ? -0.829 -4.333 15.121 1.00 83.62 70 GLY A CA 1
ATOM 576 C C . GLY A 1 70 ? -1.599 -3.021 15.300 1.00 83.62 70 GLY A C 1
ATOM 577 O O . GLY A 1 70 ? -1.564 -2.149 14.434 1.00 83.62 70 GLY A O 1
ATOM 578 N N . GLU A 1 71 ? -2.265 -2.862 16.444 1.00 84.00 71 GLU A N 1
ATOM 579 C CA . GLU A 1 71 ? -3.126 -1.704 16.746 1.00 84.00 71 GLU A CA 1
ATOM 580 C C . GLU A 1 71 ? -2.369 -0.469 17.279 1.00 84.00 71 GLU A C 1
ATOM 582 O O . GLU A 1 71 ? -2.975 0.564 17.566 1.00 84.00 71 GLU A O 1
ATOM 587 N N . LYS A 1 72 ? -1.040 -0.536 17.435 1.00 88.69 72 LYS A N 1
ATOM 588 C CA . LYS A 1 72 ? -0.253 0.606 17.925 1.00 88.69 72 LYS A CA 1
ATOM 589 C C . LYS A 1 72 ? -0.066 1.652 16.828 1.00 88.69 72 LYS A C 1
ATOM 591 O O . LYS A 1 72 ? 0.266 1.319 15.694 1.00 88.69 72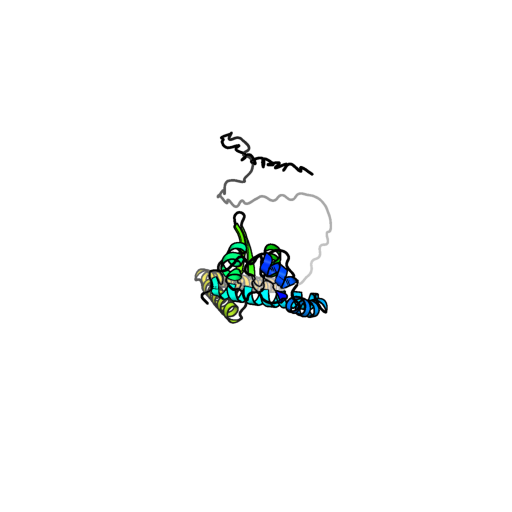 LYS A O 1
ATOM 596 N N . TYR A 1 73 ? -0.200 2.927 17.195 1.00 90.12 73 TYR A N 1
ATOM 597 C CA . TYR A 1 73 ? 0.113 4.038 16.298 1.00 90.12 73 TYR A CA 1
ATOM 598 C C . TYR A 1 73 ? 1.611 4.103 16.018 1.00 90.12 73 TYR A C 1
ATOM 600 O O . TYR A 1 73 ? 2.425 4.204 16.938 1.00 90.12 73 TYR A O 1
ATOM 608 N N . VAL A 1 74 ? 1.966 4.089 14.736 1.00 90.94 74 VAL A N 1
ATOM 609 C CA . VAL A 1 74 ? 3.343 4.210 14.264 1.00 90.94 74 VAL A CA 1
ATOM 610 C C . VAL A 1 74 ? 3.429 5.234 13.146 1.00 90.94 74 VAL A C 1
ATOM 612 O O . VAL A 1 74 ? 2.564 5.319 12.279 1.00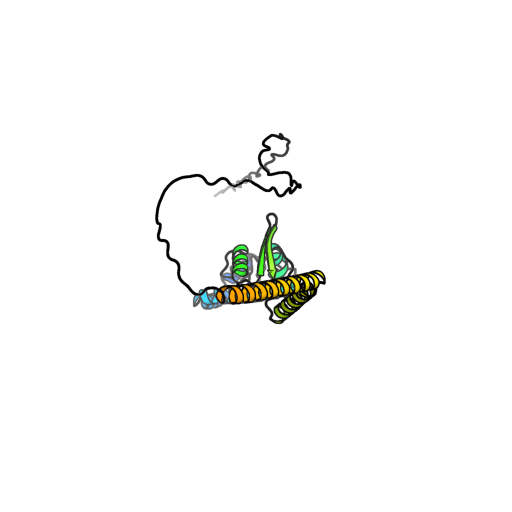 90.94 74 VAL A O 1
ATOM 615 N N . ASN A 1 75 ? 4.507 6.011 13.150 1.00 91.94 75 ASN A N 1
ATOM 616 C CA . ASN A 1 75 ? 4.815 6.949 12.082 1.00 91.94 75 ASN A CA 1
ATOM 617 C C . ASN A 1 75 ? 4.958 6.223 10.732 1.00 91.94 75 ASN A C 1
ATOM 619 O O . ASN A 1 75 ? 5.813 5.344 10.579 1.00 91.94 75 ASN A O 1
ATOM 623 N N . ALA A 1 76 ? 4.171 6.637 9.737 1.00 91.50 76 ALA A N 1
ATOM 624 C CA . ALA A 1 76 ? 4.134 6.010 8.421 1.00 91.50 76 ALA A CA 1
ATOM 625 C C . ALA A 1 76 ? 5.501 6.022 7.716 1.00 91.50 76 ALA A C 1
ATOM 627 O O . ALA A 1 76 ? 5.901 5.011 7.141 1.00 91.50 76 ALA A O 1
ATOM 628 N N . ASN A 1 77 ? 6.258 7.124 7.791 1.00 90.00 77 ASN A N 1
ATOM 629 C CA . ASN A 1 77 ? 7.577 7.233 7.153 1.00 90.00 77 ASN A CA 1
ATOM 630 C C . ASN A 1 77 ? 8.593 6.272 7.776 1.00 90.00 77 ASN A C 1
ATOM 632 O O . ASN A 1 77 ? 9.391 5.652 7.063 1.00 90.00 77 ASN A O 1
ATOM 636 N N . ARG A 1 78 ? 8.556 6.145 9.109 1.00 90.00 78 ARG A N 1
ATOM 637 C CA . ARG A 1 78 ? 9.423 5.226 9.854 1.00 90.00 78 ARG A CA 1
ATOM 638 C C . ARG A 1 78 ? 9.070 3.776 9.547 1.00 90.00 78 ARG A C 1
ATOM 640 O O . ARG A 1 78 ? 9.980 2.989 9.309 1.00 90.00 78 ARG A O 1
ATOM 647 N N . PHE A 1 79 ? 7.782 3.446 9.513 1.00 91.12 79 PHE A N 1
ATOM 648 C CA . PHE A 1 79 ? 7.306 2.114 9.153 1.00 91.12 79 PHE A CA 1
ATOM 649 C C . PHE A 1 79 ? 7.711 1.742 7.719 1.00 91.12 79 PHE A C 1
ATOM 651 O O . PHE A 1 79 ? 8.345 0.713 7.491 1.00 91.12 79 PHE A O 1
ATOM 658 N N . TYR A 1 80 ? 7.450 2.627 6.753 1.00 90.62 80 TYR A N 1
ATOM 659 C CA . TYR A 1 80 ? 7.781 2.385 5.350 1.00 90.62 80 TYR A CA 1
ATOM 660 C C . TYR A 1 80 ? 9.295 2.203 5.134 1.00 90.62 80 TYR A C 1
ATOM 662 O O . TYR A 1 80 ? 9.736 1.212 4.558 1.00 90.62 80 TYR A O 1
ATOM 670 N N . SER A 1 81 ? 10.117 3.120 5.649 1.00 87.69 81 SER A N 1
ATOM 671 C CA . SER A 1 81 ? 11.574 3.078 5.437 1.00 87.69 81 SER A CA 1
ATOM 672 C C . SER A 1 81 ? 12.276 2.010 6.275 1.00 87.69 81 SER A C 1
ATOM 674 O O . SER A 1 81 ? 13.281 1.444 5.851 1.00 87.69 81 SER A O 1
ATOM 676 N N . GLY A 1 82 ? 11.784 1.779 7.491 1.00 85.25 82 GLY A N 1
ATOM 677 C CA . GLY A 1 82 ? 12.433 0.944 8.490 1.00 85.25 82 GLY A CA 1
ATOM 678 C C . GLY A 1 82 ? 11.955 -0.499 8.506 1.00 85.25 82 GLY A C 1
ATOM 679 O O . GLY A 1 82 ? 12.694 -1.343 8.997 1.00 85.25 82 GLY A O 1
ATOM 680 N N . GLU A 1 83 ? 10.764 -0.810 8.004 1.00 88.06 83 GLU A N 1
ATOM 681 C CA . GLU A 1 83 ? 10.215 -2.170 8.037 1.00 88.06 83 GLU A CA 1
ATOM 682 C C . GLU A 1 83 ? 9.869 -2.661 6.644 1.00 88.06 83 GLU A C 1
ATOM 684 O O . GLU A 1 83 ? 10.416 -3.670 6.211 1.00 88.06 83 GLU A O 1
ATOM 689 N N . TYR A 1 84 ? 9.053 -1.907 5.909 1.00 88.88 84 TYR A N 1
ATOM 690 C CA . TYR A 1 84 ? 8.575 -2.335 4.597 1.00 88.88 84 TYR A CA 1
ATOM 691 C C . TYR A 1 84 ? 9.711 -2.485 3.576 1.00 88.88 84 TYR A C 1
ATOM 693 O O . TYR A 1 84 ? 9.821 -3.497 2.886 1.00 88.88 84 TYR A O 1
ATOM 701 N N . ILE A 1 85 ? 10.600 -1.491 3.526 1.00 86.75 85 ILE A N 1
ATOM 702 C CA . ILE A 1 85 ? 11.712 -1.423 2.575 1.00 86.75 85 ILE A CA 1
ATOM 703 C C . ILE A 1 85 ? 12.829 -2.457 2.860 1.00 86.75 85 ILE A C 1
ATOM 705 O O . ILE A 1 85 ? 13.705 -2.667 2.018 1.00 86.75 85 ILE A O 1
ATOM 709 N N . LYS A 1 86 ? 12.831 -3.126 4.022 1.00 83.50 86 LYS A N 1
ATOM 710 C CA . LYS A 1 86 ? 13.890 -4.091 4.370 1.00 83.50 86 LYS A CA 1
ATOM 711 C C . LYS A 1 86 ? 13.957 -5.272 3.404 1.00 83.50 86 LYS A C 1
ATOM 713 O O . LYS A 1 86 ? 15.059 -5.734 3.095 1.00 83.50 86 LYS A O 1
ATOM 718 N N . ASP A 1 87 ? 12.806 -5.725 2.923 1.00 82.06 87 ASP A N 1
ATOM 719 C CA . ASP A 1 87 ? 12.723 -6.842 1.995 1.00 82.06 87 ASP A CA 1
ATOM 720 C C . ASP A 1 87 ? 12.767 -6.350 0.549 1.00 82.06 87 ASP A C 1
ATOM 722 O O . ASP A 1 87 ? 12.045 -5.448 0.132 1.00 82.06 87 ASP A O 1
ATOM 726 N N . LYS A 1 88 ? 13.634 -6.985 -0.240 1.00 75.69 88 LYS A N 1
ATOM 727 C CA . LYS A 1 88 ? 13.898 -6.615 -1.641 1.00 75.69 88 LYS A CA 1
ATOM 728 C C . LYS A 1 88 ? 12.814 -7.072 -2.616 1.00 75.69 88 LYS A C 1
ATOM 730 O O . LYS A 1 88 ? 12.854 -6.688 -3.779 1.00 75.69 88 LYS A O 1
ATOM 735 N N . GLN A 1 89 ? 11.942 -7.971 -2.170 1.00 78.88 89 GLN A N 1
ATOM 736 C CA . GLN A 1 89 ? 10.869 -8.540 -2.983 1.00 78.88 89 GLN A CA 1
ATOM 737 C C . GLN A 1 89 ? 9.594 -7.700 -2.916 1.00 78.88 89 GLN A C 1
ATOM 739 O O . GLN A 1 89 ? 8.709 -7.882 -3.742 1.00 78.88 89 GLN A O 1
ATOM 744 N N . HIS A 1 90 ? 9.497 -6.767 -1.965 1.00 86.25 90 HIS A N 1
ATOM 745 C CA . HIS A 1 90 ? 8.328 -5.909 -1.867 1.00 86.25 90 HIS A CA 1
ATOM 746 C C . HIS A 1 90 ? 8.312 -4.864 -2.979 1.00 86.25 90 HIS A C 1
ATOM 748 O O . HIS A 1 90 ? 9.326 -4.246 -3.310 1.00 86.25 90 HIS A O 1
ATOM 754 N N . VAL A 1 91 ? 7.116 -4.622 -3.508 1.00 88.94 91 VAL A N 1
ATOM 755 C CA . VAL A 1 91 ? 6.868 -3.562 -4.485 1.00 88.94 91 VAL A CA 1
ATOM 756 C C . VAL A 1 91 ? 7.179 -2.212 -3.847 1.00 88.94 91 VAL A C 1
ATOM 758 O O . VAL A 1 91 ? 6.714 -1.917 -2.749 1.00 88.94 91 VAL A O 1
ATOM 761 N N . HIS A 1 92 ? 7.951 -1.362 -4.517 1.00 85.56 92 HIS A N 1
ATOM 762 C CA . HIS A 1 92 ? 8.221 -0.015 -4.012 1.00 85.56 92 HIS A CA 1
ATOM 763 C C . HIS A 1 92 ? 7.095 0.967 -4.352 1.00 85.56 92 HIS A C 1
ATOM 765 O O . HIS A 1 92 ? 6.460 0.857 -5.399 1.00 85.56 92 HIS A O 1
ATOM 771 N N . MET A 1 93 ? 6.922 2.003 -3.519 1.00 87.00 93 MET A N 1
ATOM 772 C CA . MET A 1 93 ? 5.889 3.039 -3.700 1.00 87.00 93 MET A CA 1
ATOM 773 C C . MET A 1 93 ? 5.867 3.631 -5.116 1.00 87.00 93 MET A C 1
ATOM 775 O O . MET A 1 93 ? 4.796 3.834 -5.678 1.00 8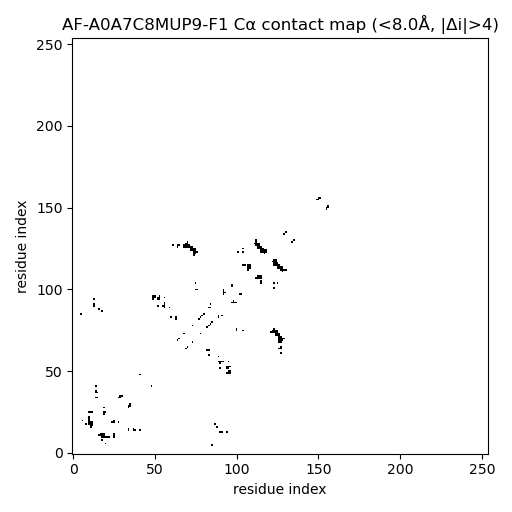7.00 93 MET A O 1
ATOM 779 N N . ASN A 1 94 ? 7.041 3.845 -5.721 1.00 85.56 94 ASN A N 1
ATOM 780 C CA . ASN A 1 94 ? 7.181 4.446 -7.054 1.00 85.56 94 ASN A CA 1
ATOM 781 C C . ASN A 1 94 ? 6.473 3.663 -8.174 1.00 85.56 94 ASN A C 1
ATOM 783 O O . ASN A 1 94 ? 6.242 4.222 -9.240 1.00 85.56 94 ASN A O 1
ATOM 787 N N . ALA A 1 95 ? 6.183 2.377 -7.965 1.00 86.38 95 ALA A N 1
ATOM 788 C CA . ALA A 1 95 ? 5.502 1.528 -8.940 1.00 86.38 95 ALA A CA 1
ATOM 789 C C . ALA A 1 95 ? 3.971 1.519 -8.783 1.00 86.38 95 ALA A C 1
ATOM 791 O O . ALA A 1 95 ? 3.268 0.914 -9.591 1.00 86.38 95 ALA A O 1
ATOM 792 N N . THR A 1 96 ? 3.453 2.159 -7.735 1.00 90.38 96 THR A N 1
ATOM 793 C CA . THR A 1 96 ? 2.027 2.161 -7.407 1.00 90.38 96 THR A CA 1
ATOM 794 C C . THR A 1 96 ? 1.307 3.373 -7.993 1.00 90.38 96 THR A C 1
ATOM 796 O O . THR A 1 96 ? 1.923 4.324 -8.471 1.00 90.38 96 THR A O 1
ATOM 799 N N . LYS A 1 97 ? -0.027 3.366 -7.907 1.00 91.62 97 LYS A N 1
ATOM 800 C CA . LYS A 1 97 ? -0.873 4.507 -8.285 1.00 91.62 97 LYS A CA 1
ATOM 801 C C . LYS A 1 97 ? -0.718 5.734 -7.375 1.00 91.62 97 LYS A C 1
ATOM 803 O O . LYS A 1 97 ? -1.255 6.786 -7.707 1.00 91.62 97 LYS A O 1
ATOM 808 N N . TRP A 1 98 ? -0.038 5.609 -6.232 1.00 92.56 98 TRP A N 1
ATOM 809 C CA . TRP A 1 98 ? 0.100 6.687 -5.256 1.00 92.56 98 TRP A CA 1
ATOM 810 C C . TRP A 1 98 ? 1.467 7.379 -5.397 1.00 92.56 98 TRP A C 1
ATOM 812 O O . TRP A 1 98 ? 2.498 6.749 -5.165 1.00 92.56 98 TRP A O 1
ATOM 822 N N . PRO A 1 99 ? 1.514 8.685 -5.718 1.00 88.12 99 PRO A N 1
ATOM 823 C CA . PRO A 1 99 ? 2.768 9.417 -5.905 1.00 88.12 99 PRO A CA 1
ATOM 824 C C . PRO A 1 99 ? 3.507 9.709 -4.592 1.00 88.12 99 PRO A C 1
ATOM 826 O O . PRO A 1 99 ? 4.697 10.018 -4.608 1.00 88.12 99 PRO A O 1
ATOM 829 N N . SER A 1 100 ? 2.824 9.649 -3.444 1.00 90.56 100 SER A N 1
ATOM 830 C CA . SER A 1 100 ? 3.426 9.903 -2.134 1.00 90.56 100 SER A CA 1
ATOM 831 C C . SER A 1 100 ? 2.857 8.986 -1.055 1.00 90.56 100 SER A C 1
ATOM 833 O O . SER A 1 100 ? 1.685 8.605 -1.095 1.00 90.56 100 SER A O 1
ATOM 835 N N . LEU A 1 101 ? 3.673 8.690 -0.036 1.00 90.06 101 LEU A N 1
ATOM 836 C CA . LEU A 1 101 ? 3.235 7.910 1.125 1.00 90.06 101 LEU A CA 1
ATOM 837 C C . LEU A 1 101 ? 2.049 8.575 1.834 1.00 90.06 101 LEU A C 1
ATOM 839 O O . LEU A 1 101 ? 1.126 7.896 2.264 1.00 90.06 101 LEU A O 1
ATOM 843 N N . THR A 1 102 ? 2.040 9.904 1.905 1.00 90.75 102 THR A N 1
ATOM 844 C CA . THR A 1 102 ? 0.935 10.679 2.475 1.00 90.75 102 THR A CA 1
ATOM 845 C C . THR A 1 102 ? -0.387 10.409 1.761 1.00 90.75 102 THR A C 1
ATOM 847 O O . THR A 1 102 ? -1.416 10.238 2.411 1.00 90.75 102 THR A O 1
ATOM 850 N N . GLU A 1 103 ? -0.383 10.349 0.430 1.00 91.38 103 GLU A N 1
ATOM 851 C CA . GLU A 1 103 ? -1.592 10.051 -0.339 1.00 91.38 103 GLU A CA 1
ATOM 852 C C . GLU A 1 103 ? -2.058 8.607 -0.143 1.00 91.38 103 GLU A C 1
ATOM 854 O O . GLU A 1 103 ? -3.256 8.365 0.016 1.00 91.38 103 GLU A O 1
ATOM 859 N N . PHE A 1 104 ? -1.116 7.665 -0.072 1.00 92.56 104 PHE A N 1
ATOM 860 C CA . PHE A 1 104 ? -1.418 6.280 0.270 1.00 92.56 104 PHE A CA 1
ATOM 861 C C . PHE A 1 104 ? -2.042 6.160 1.671 1.00 92.56 104 PHE A C 1
ATOM 863 O O . PHE A 1 104 ? -3.065 5.504 1.842 1.00 92.56 104 PHE A O 1
ATOM 870 N N . VAL A 1 105 ? -1.508 6.864 2.670 1.00 91.88 105 VAL A N 1
ATOM 871 C CA . VAL A 1 105 ? -2.066 6.875 4.031 1.00 91.88 105 VAL A CA 1
ATOM 872 C C . VAL A 1 105 ? -3.467 7.494 4.054 1.00 91.88 105 VAL A C 1
ATOM 874 O O . VAL A 1 105 ? -4.374 6.946 4.678 1.00 91.88 105 VAL A O 1
ATOM 877 N N . LYS A 1 106 ? -3.697 8.583 3.310 1.00 91.19 106 LYS A N 1
ATOM 878 C CA . LYS A 1 106 ? -5.044 9.153 3.130 1.00 91.19 106 LYS A CA 1
ATOM 879 C C . LYS A 1 106 ? -5.997 8.171 2.448 1.00 91.19 106 LYS A C 1
ATOM 881 O O . LYS A 1 106 ? -7.180 8.147 2.767 1.00 91.19 106 LYS A O 1
ATOM 886 N N . PHE A 1 107 ? -5.513 7.372 1.497 1.00 92.88 107 PHE A N 1
ATOM 887 C CA . PHE A 1 107 ? -6.295 6.295 0.894 1.00 92.88 107 PHE A CA 1
ATOM 888 C C . PHE A 1 107 ? -6.677 5.226 1.929 1.00 92.88 107 PHE A C 1
ATOM 890 O O . PHE A 1 107 ? -7.854 4.901 2.029 1.00 92.88 107 PHE A O 1
ATOM 897 N N . LEU A 1 108 ? -5.743 4.775 2.771 1.00 91.75 108 LEU A N 1
ATOM 898 C CA . LEU A 1 108 ? -6.036 3.816 3.845 1.00 91.75 108 LEU A CA 1
ATOM 899 C C . LEU A 1 108 ? -7.072 4.335 4.853 1.00 91.75 108 LEU A C 1
ATOM 901 O O . LEU A 1 108 ? -7.910 3.564 5.316 1.00 91.75 108 LEU A O 1
ATOM 905 N N . GLY A 1 109 ? -7.034 5.634 5.165 1.00 90.69 109 GLY A N 1
ATOM 906 C CA . GLY A 1 109 ? -8.036 6.277 6.016 1.00 90.69 109 GLY A CA 1
ATOM 907 C C . GLY A 1 109 ? -9.421 6.360 5.365 1.00 90.69 109 GLY A C 1
ATOM 908 O O . GLY A 1 109 ? -10.421 6.195 6.055 1.00 90.69 109 GLY A O 1
ATOM 909 N N . ARG A 1 110 ? -9.492 6.560 4.038 1.00 91.00 110 ARG A N 1
ATOM 910 C CA . ARG A 1 110 ? -10.758 6.563 3.277 1.00 91.00 110 ARG A CA 1
ATOM 911 C C . ARG A 1 110 ? -11.396 5.179 3.191 1.00 91.00 110 ARG A C 1
ATOM 913 O O . ARG A 1 110 ? -12.602 5.071 3.353 1.00 91.00 110 ARG A O 1
ATOM 920 N N . GLU A 1 111 ? -10.589 4.145 2.969 1.00 88.88 111 GLU A N 1
ATOM 921 C CA . GLU A 1 111 ? -11.049 2.747 2.954 1.00 88.88 111 GLU A CA 1
ATOM 922 C C . GLU A 1 111 ? -11.384 2.220 4.362 1.00 88.88 111 GLU A C 1
ATOM 924 O O . GLU A 1 111 ? -12.001 1.171 4.508 1.00 88.88 111 GLU A O 1
ATOM 929 N N . GLY A 1 112 ? -10.967 2.923 5.421 1.00 87.31 112 GLY A N 1
ATOM 930 C CA . GLY A 1 112 ? -11.230 2.528 6.807 1.00 87.31 112 GLY A CA 1
ATOM 931 C C . GLY A 1 112 ? -10.423 1.319 7.292 1.00 87.31 112 GLY A C 1
ATOM 932 O O . GLY A 1 112 ? -10.730 0.775 8.353 1.00 87.31 112 GLY A O 1
ATOM 933 N N . ILE A 1 113 ? -9.387 0.912 6.548 1.00 87.62 113 ILE A N 1
ATOM 934 C CA . ILE A 1 113 ? -8.512 -0.228 6.877 1.00 87.62 113 ILE A CA 1
ATOM 935 C C . ILE A 1 113 ? -7.550 0.129 8.019 1.00 87.62 113 ILE A C 1
ATOM 937 O O . ILE A 1 113 ? -7.223 -0.708 8.863 1.00 87.62 113 ILE A O 1
ATOM 941 N N . CYS A 1 114 ? -7.081 1.377 8.047 1.00 89.75 114 CYS A N 1
ATOM 942 C CA . CYS A 1 114 ? -6.162 1.868 9.068 1.00 89.75 114 CYS A CA 1
ATOM 943 C C . CYS A 1 114 ? -6.710 3.137 9.715 1.00 89.75 114 CYS A C 1
ATOM 945 O O . CYS A 1 114 ? -7.294 3.995 9.052 1.00 89.75 114 CYS A O 1
ATOM 947 N N . LEU A 1 115 ? -6.457 3.278 11.013 1.00 89.31 115 LEU A N 1
ATOM 948 C CA . LEU A 1 115 ? -6.685 4.520 11.735 1.00 89.31 115 LEU A CA 1
ATOM 949 C C . LEU A 1 115 ? -5.525 5.464 11.433 1.00 89.31 115 LEU A C 1
ATOM 951 O O . LEU A 1 115 ? -4.361 5.120 11.644 1.00 89.31 115 LEU A O 1
ATOM 955 N N . VAL A 1 116 ? -5.850 6.647 10.922 1.00 92.25 116 VAL A N 1
ATOM 956 C CA . VAL A 1 116 ? -4.871 7.676 10.573 1.00 92.25 116 VAL A CA 1
ATOM 957 C C . VAL A 1 116 ? -4.995 8.815 11.571 1.00 92.25 116 VAL A C 1
ATOM 959 O O . VAL A 1 116 ? -6.079 9.363 11.762 1.00 92.25 116 VAL A O 1
ATOM 962 N N . LYS A 1 117 ? -3.874 9.182 12.188 1.00 90.88 117 LYS A N 1
ATOM 963 C CA . LYS A 1 117 ? -3.760 10.334 13.080 1.00 90.88 117 LYS A CA 1
ATOM 964 C C . LYS A 1 117 ? -2.655 11.243 12.561 1.00 90.88 117 LYS A C 1
ATOM 966 O O . LYS A 1 117 ? -1.570 10.775 12.229 1.00 90.88 117 LYS A O 1
ATOM 971 N N . GLU A 1 118 ? -2.926 12.535 12.490 1.00 88.00 118 GLU A N 1
ATOM 972 C CA . GLU A 1 118 ? -1.922 13.534 12.133 1.00 88.00 118 GLU A CA 1
ATOM 973 C C . GLU A 1 118 ? -1.282 14.071 13.419 1.00 88.00 118 GLU A C 1
ATOM 975 O O . GLU A 1 118 ? -1.988 14.523 14.321 1.00 88.00 118 GLU A O 1
ATOM 980 N N . GLU A 1 119 ? 0.042 13.967 13.541 1.00 84.88 119 GLU A N 1
ATOM 981 C CA . GLU A 1 119 ? 0.798 14.560 14.645 1.00 84.88 119 GLU A CA 1
ATOM 982 C C . GLU A 1 119 ? 1.692 15.694 14.136 1.00 84.88 119 GLU A C 1
ATOM 984 O O . GLU A 1 119 ? 2.380 15.568 13.125 1.00 84.88 119 GLU A O 1
ATOM 989 N N . GLU A 1 120 ? 1.701 16.808 14.873 1.00 69.19 120 GLU A N 1
ATOM 990 C CA . GLU A 1 120 ? 2.326 18.079 14.471 1.00 69.19 120 GLU A CA 1
ATOM 991 C C . GLU A 1 120 ? 3.845 17.976 14.248 1.00 69.19 120 GLU A C 1
ATOM 993 O O . GLU A 1 120 ? 4.420 18.736 13.471 1.00 69.19 120 GLU A O 1
ATOM 998 N N . LYS A 1 121 ? 4.506 17.025 14.919 1.00 68.75 121 LYS A N 1
ATOM 999 C CA . LYS A 1 121 ? 5.971 16.932 14.967 1.00 68.75 121 LYS A CA 1
ATOM 1000 C C . LYS A 1 121 ? 6.558 15.822 14.096 1.00 68.75 121 LYS A C 1
ATOM 1002 O O . LYS A 1 121 ? 7.613 16.016 13.500 1.00 68.75 121 LYS A O 1
ATOM 1007 N N . ASP A 1 122 ? 5.873 14.684 14.020 1.00 65.81 122 ASP A N 1
ATOM 1008 C CA . ASP A 1 122 ? 6.374 13.465 13.376 1.00 65.81 122 ASP A CA 1
ATOM 1009 C C . ASP A 1 122 ? 5.612 13.115 12.078 1.00 65.81 122 ASP A C 1
ATOM 1011 O O . ASP A 1 122 ? 6.026 12.229 11.327 1.00 65.81 122 ASP A O 1
ATOM 1015 N N . GLY A 1 123 ? 4.554 13.855 11.733 1.00 82.69 123 GLY A N 1
ATOM 1016 C CA . GLY A 1 123 ? 3.769 13.648 10.517 1.00 82.69 123 GLY A CA 1
ATOM 1017 C C . GLY A 1 123 ? 2.623 12.652 10.709 1.00 82.69 123 GLY A C 1
ATOM 1018 O O . GLY A 1 123 ? 1.984 12.608 11.758 1.00 82.69 123 GLY A O 1
ATOM 1019 N N . LEU A 1 124 ? 2.314 11.874 9.667 1.00 88.75 124 LEU A N 1
ATOM 1020 C CA . LEU A 1 124 ? 1.173 10.954 9.663 1.00 88.75 124 LEU A CA 1
ATOM 1021 C C . LEU A 1 124 ? 1.501 9.651 10.399 1.00 88.75 124 LEU A C 1
ATOM 1023 O O . LEU A 1 124 ? 2.403 8.906 10.005 1.00 88.75 124 LEU A O 1
ATOM 1027 N N . CYS A 1 125 ? 0.717 9.355 11.428 1.00 91.62 125 CYS A N 1
ATOM 1028 C CA . CYS A 1 125 ? 0.740 8.104 12.168 1.00 91.62 125 CYS A CA 1
ATOM 1029 C C . CYS A 1 125 ? -0.395 7.191 11.696 1.00 91.62 125 CYS A C 1
ATOM 1031 O O . CYS A 1 125 ? -1.524 7.630 11.475 1.00 91.62 125 CYS A O 1
ATOM 1033 N N . ILE A 1 126 ? -0.082 5.907 11.555 1.00 92.00 126 ILE A N 1
ATOM 1034 C CA . ILE A 1 126 ? -1.005 4.854 11.146 1.00 92.00 126 ILE A CA 1
ATOM 1035 C C . ILE A 1 126 ? -1.076 3.776 12.224 1.00 92.00 126 ILE A C 1
ATOM 1037 O O . ILE A 1 126 ? -0.064 3.426 12.827 1.00 92.00 126 ILE A O 1
ATOM 1041 N N . ALA A 1 127 ? -2.269 3.242 12.449 1.00 91.19 127 ALA A N 1
ATOM 1042 C CA . ALA A 1 127 ? -2.499 2.035 13.231 1.00 91.19 127 ALA A CA 1
ATOM 1043 C C . ALA A 1 127 ? -3.397 1.096 12.426 1.00 91.19 127 ALA A C 1
ATOM 1045 O O . ALA A 1 127 ? -4.337 1.550 11.765 1.00 91.19 127 ALA A O 1
ATOM 1046 N N . TRP A 1 128 ? -3.113 -0.205 12.453 1.00 90.19 128 TRP A N 1
ATOM 1047 C CA . TRP A 1 128 ? -3.987 -1.169 11.795 1.00 90.19 128 TRP A CA 1
ATOM 1048 C C . TRP A 1 128 ? -5.298 -1.288 12.572 1.00 90.19 128 TRP A C 1
ATOM 1050 O O . TRP A 1 128 ? -5.288 -1.406 13.797 1.00 90.19 128 TRP A O 1
ATOM 1060 N N . LYS A 1 129 ? -6.426 -1.264 11.858 1.00 85.00 129 LYS A N 1
ATOM 1061 C CA . LYS A 1 129 ? -7.733 -1.558 12.437 1.00 85.00 129 LYS A CA 1
ATOM 1062 C C . LYS A 1 129 ? -8.038 -3.030 12.192 1.00 85.00 129 LYS A C 1
ATOM 1064 O O . LYS A 1 129 ? -8.255 -3.439 11.050 1.00 85.00 129 LYS A O 1
ATOM 1069 N N . ASP A 1 130 ? -8.082 -3.831 13.253 1.00 77.44 130 ASP A N 1
ATOM 1070 C CA . ASP A 1 130 ? -8.542 -5.210 13.115 1.00 77.44 130 ASP A CA 1
ATOM 1071 C C . ASP A 1 130 ? -10.006 -5.198 12.654 1.00 77.44 130 ASP A C 1
ATOM 1073 O O . ASP A 1 130 ? -10.862 -4.652 13.339 1.00 77.44 130 ASP A O 1
ATOM 1077 N N . THR A 1 131 ? -10.285 -5.722 11.463 1.00 67.88 131 THR A N 1
ATOM 1078 C CA . THR A 1 131 ? -11.643 -5.805 10.884 1.00 67.88 131 THR A CA 1
ATOM 1079 C C . THR A 1 131 ? -12.117 -7.264 10.833 1.00 67.88 131 THR A C 1
ATOM 1081 O O . THR A 1 131 ? -13.082 -7.605 10.160 1.00 67.88 131 THR A O 1
ATOM 1084 N N . SER A 1 132 ? -11.411 -8.184 11.501 1.00 67.62 132 SER A N 1
ATOM 1085 C CA . SER A 1 132 ? -11.844 -9.578 11.567 1.00 67.62 132 SER A CA 1
ATOM 1086 C C . SER A 1 132 ? -13.096 -9.723 12.440 1.00 67.62 132 SER A C 1
ATOM 1088 O O . SER A 1 132 ? -13.195 -9.115 13.507 1.00 67.62 132 SER A O 1
ATOM 1090 N N . LEU A 1 133 ? -14.032 -10.584 12.017 1.00 57.56 133 LEU A N 1
ATOM 1091 C CA . LEU A 1 133 ? -15.275 -10.876 12.751 1.00 57.56 133 LEU A CA 1
ATOM 1092 C C . LEU A 1 133 ? -15.013 -11.274 14.211 1.00 57.56 133 LEU A C 1
ATOM 1094 O O . LEU A 1 133 ? -15.785 -10.919 15.091 1.00 57.56 133 LEU A O 1
ATOM 1098 N N . GLN A 1 134 ? -13.898 -11.957 14.493 1.00 60.41 134 GLN A N 1
ATOM 1099 C CA . GLN A 1 134 ? -13.516 -12.318 15.862 1.00 60.41 134 GLN A CA 1
ATOM 1100 C C . GLN A 1 134 ? -13.128 -11.105 16.718 1.00 60.41 134 GLN A C 1
ATOM 1102 O O . GLN A 1 134 ? -13.421 -11.074 17.912 1.00 60.41 134 GLN A O 1
ATOM 1107 N N . ALA A 1 135 ? -12.467 -10.102 16.139 1.00 62.34 135 ALA A N 1
ATOM 1108 C CA . ALA A 1 135 ? -12.117 -8.878 16.854 1.00 62.34 135 ALA A CA 1
ATOM 1109 C C . ALA A 1 135 ? -13.338 -7.975 17.066 1.00 62.34 135 ALA A C 1
ATOM 1111 O O . ALA A 1 135 ? -13.444 -7.300 18.089 1.00 62.34 135 ALA A O 1
ATOM 1112 N N . GLU A 1 136 ? -14.282 -7.975 16.125 1.00 67.38 136 GLU A N 1
ATOM 1113 C CA . GLU A 1 136 ? -15.579 -7.322 16.308 1.00 67.38 136 GLU A CA 1
ATOM 1114 C C . GLU A 1 136 ? -16.423 -8.024 17.370 1.00 67.38 136 GLU A C 1
ATOM 1116 O O . GLU A 1 136 ? -16.933 -7.345 18.251 1.00 67.38 136 GLU A O 1
ATOM 1121 N N . GLN A 1 137 ? -16.494 -9.359 17.364 1.00 71.44 137 GLN A N 1
ATOM 1122 C CA . GLN A 1 137 ? -17.192 -10.135 18.392 1.00 71.44 137 GLN A CA 1
ATOM 1123 C C . GLN A 1 137 ? -16.623 -9.877 19.783 1.00 71.44 137 GLN A C 1
ATOM 1125 O O . GLN A 1 137 ? -17.382 -9.530 20.675 1.00 71.44 137 GLN A O 1
ATOM 1130 N N . ARG A 1 138 ? -15.297 -9.926 19.969 1.00 70.88 138 ARG A N 1
ATOM 1131 C CA . ARG A 1 138 ? -14.695 -9.593 21.272 1.00 70.88 138 ARG A CA 1
ATOM 1132 C C . ARG A 1 138 ? -15.019 -8.170 21.714 1.00 70.88 138 ARG A C 1
ATOM 1134 O O . ARG A 1 138 ? -15.308 -7.949 22.883 1.00 70.88 138 ARG A O 1
ATOM 1141 N N . ARG A 1 139 ? -14.988 -7.198 20.796 1.00 74.94 139 ARG A N 1
ATOM 1142 C CA . ARG A 1 139 ? -15.355 -5.810 21.119 1.00 74.94 139 ARG A CA 1
ATOM 1143 C C . ARG A 1 139 ? -16.834 -5.676 21.470 1.00 74.94 139 ARG A C 1
ATOM 1145 O O . ARG A 1 139 ? -17.149 -4.978 22.423 1.00 74.94 139 ARG A O 1
ATOM 1152 N N . GLN A 1 140 ? -17.716 -6.368 20.755 1.00 80.69 140 GLN A N 1
ATOM 1153 C CA . GLN A 1 140 ? -19.146 -6.408 21.055 1.00 80.69 140 GLN A CA 1
ATOM 1154 C C . GLN A 1 140 ? -19.427 -7.117 22.380 1.00 80.69 140 GLN A C 1
ATOM 1156 O O . GLN A 1 140 ? -20.263 -6.652 23.136 1.00 80.69 140 GLN A O 1
ATOM 1161 N N . GLU A 1 141 ? -18.726 -8.203 22.694 1.00 81.00 141 GLU A N 1
ATOM 1162 C CA . GLU A 1 141 ? -18.851 -8.919 23.965 1.00 81.00 141 GLU A CA 1
ATOM 1163 C C . GLU A 1 141 ? -18.399 -8.056 25.143 1.00 81.00 141 GLU A C 1
ATOM 1165 O O . GLU A 1 141 ? -19.098 -8.011 26.153 1.00 81.00 141 GLU A O 1
ATOM 1170 N N . ILE A 1 142 ? -17.276 -7.342 25.003 1.00 80.88 142 ILE A N 1
ATOM 1171 C CA . ILE A 1 142 ? -16.799 -6.380 26.006 1.00 80.88 142 ILE A CA 1
ATOM 1172 C C . ILE A 1 142 ? -17.812 -5.248 26.159 1.00 80.88 142 ILE A C 1
ATOM 1174 O O . ILE A 1 142 ? -18.225 -4.965 27.275 1.00 80.88 142 ILE A O 1
ATOM 1178 N N . GLN A 1 143 ? -18.283 -4.661 25.058 1.00 83.56 143 GLN A N 1
ATOM 1179 C CA . GLN A 1 143 ? -19.273 -3.587 25.104 1.00 83.56 143 GLN A CA 1
ATOM 1180 C C . GLN A 1 143 ? -20.589 -4.053 25.742 1.00 83.56 143 GLN A C 1
ATOM 1182 O O . GLN A 1 143 ? -21.124 -3.386 26.616 1.00 83.56 143 GLN A O 1
ATOM 1187 N N . GLN A 1 144 ? -21.075 -5.245 25.389 1.00 84.62 144 GLN A N 1
ATOM 1188 C CA . GLN A 1 144 ? -22.254 -5.842 26.015 1.00 84.62 144 GLN A CA 1
ATOM 1189 C C . GLN A 1 144 ? -22.017 -6.207 27.483 1.00 84.62 144 GLN A C 1
ATOM 1191 O O . GLN A 1 144 ? -22.972 -6.263 28.252 1.00 84.62 144 GLN A O 1
ATOM 1196 N N . ALA A 1 145 ? -20.791 -6.538 27.891 1.00 83.31 145 ALA A N 1
ATOM 1197 C CA . ALA A 1 145 ? -20.454 -6.745 29.296 1.00 83.31 145 ALA A CA 1
ATOM 1198 C C . ALA A 1 145 ? -20.461 -5.413 30.060 1.00 83.31 145 ALA A C 1
ATOM 1200 O O . ALA A 1 145 ? -21.134 -5.323 31.075 1.00 83.31 145 ALA A O 1
ATOM 1201 N N . GLU A 1 146 ? -19.837 -4.363 29.526 1.00 82.31 146 GLU A N 1
ATOM 1202 C CA . GLU A 1 146 ? -19.852 -3.014 30.108 1.00 82.31 146 GLU A CA 1
ATOM 1203 C C . GLU A 1 146 ? -21.277 -2.439 30.194 1.00 82.31 146 GLU A C 1
ATOM 1205 O O . GLU A 1 146 ? -21.666 -1.879 31.220 1.00 82.31 146 GLU A O 1
ATOM 1210 N N . ASP A 1 147 ? -22.097 -2.628 29.160 1.00 81.31 147 ASP A N 1
ATOM 1211 C CA . ASP A 1 147 ? -23.509 -2.232 29.153 1.00 81.31 147 ASP A CA 1
ATOM 1212 C C . ASP A 1 147 ? -24.327 -3.034 30.178 1.00 81.31 147 ASP A C 1
ATOM 1214 O O . ASP A 1 147 ? -25.225 -2.497 30.827 1.00 81.31 147 ASP A O 1
ATOM 1218 N N . ARG A 1 148 ? -24.015 -4.324 30.364 1.00 79.00 148 ARG A N 1
ATOM 1219 C CA . ARG A 1 148 ? -24.648 -5.153 31.401 1.00 79.00 148 ARG A CA 1
ATOM 1220 C C . ARG A 1 148 ? -24.232 -4.715 32.801 1.00 79.00 148 ARG A C 1
ATOM 1222 O O . ARG A 1 148 ? -25.111 -4.556 33.640 1.00 79.00 148 ARG A O 1
ATOM 1229 N N . ASP A 1 149 ? -22.951 -4.461 33.034 1.00 81.06 149 ASP A N 1
ATOM 1230 C CA . ASP A 1 149 ? -22.417 -4.040 34.332 1.00 81.06 149 ASP A CA 1
ATOM 1231 C C . ASP A 1 149 ? -22.907 -2.638 34.715 1.00 81.06 149 ASP A C 1
ATOM 1233 O O . ASP A 1 149 ? -23.285 -2.382 35.858 1.00 81.06 149 ASP A O 1
ATOM 1237 N N . THR A 1 150 ? -22.977 -1.716 33.753 1.00 77.81 150 THR A N 1
ATOM 1238 C CA . THR A 1 150 ? -23.549 -0.381 33.978 1.00 77.81 150 THR A CA 1
ATOM 1239 C C . THR A 1 150 ? -25.045 -0.460 34.250 1.00 77.81 150 THR A C 1
ATOM 1241 O O . THR A 1 150 ? -25.539 0.209 35.157 1.00 77.81 150 THR A O 1
ATOM 1244 N N . HIS A 1 151 ? -25.786 -1.294 33.521 1.00 69.88 151 HIS A N 1
ATOM 1245 C CA . HIS A 1 151 ? -27.214 -1.488 33.742 1.00 69.88 151 HIS A CA 1
ATOM 1246 C C . HIS A 1 151 ? -27.519 -2.215 35.067 1.00 69.88 151 HIS A C 1
ATOM 1248 O O . HIS A 1 151 ? -28.532 -1.905 35.699 1.00 69.88 151 HIS A O 1
ATOM 1254 N N . ASP A 1 152 ? -26.686 -3.169 35.490 1.00 68.88 152 ASP A N 1
ATOM 1255 C CA . ASP A 1 152 ? -26.826 -3.902 36.760 1.00 68.88 152 ASP A CA 1
ATOM 1256 C C . ASP A 1 152 ? -26.173 -3.184 37.953 1.00 68.88 152 ASP A C 1
ATOM 1258 O O . ASP A 1 152 ? -26.310 -3.616 39.097 1.00 68.88 152 ASP A O 1
ATOM 1262 N N . SER A 1 153 ? -25.526 -2.038 37.716 1.00 77.38 153 SER A N 1
ATOM 1263 C CA . SER A 1 153 ? -25.038 -1.165 38.782 1.00 77.38 153 SER A CA 1
ATOM 1264 C C . SER A 1 153 ? -26.162 -0.843 39.771 1.00 77.38 153 SER A C 1
ATOM 1266 O O . SER A 1 153 ? -27.284 -0.486 39.384 1.00 77.38 153 SER A O 1
ATOM 1268 N N . ASP A 1 154 ? -25.855 -0.955 41.066 1.00 71.25 154 ASP A N 1
ATOM 1269 C CA . ASP A 1 154 ? -26.809 -0.776 42.164 1.00 71.25 154 ASP A CA 1
ATOM 1270 C C . ASP A 1 154 ? -27.592 0.543 42.063 1.00 71.25 154 ASP A C 1
ATOM 1272 O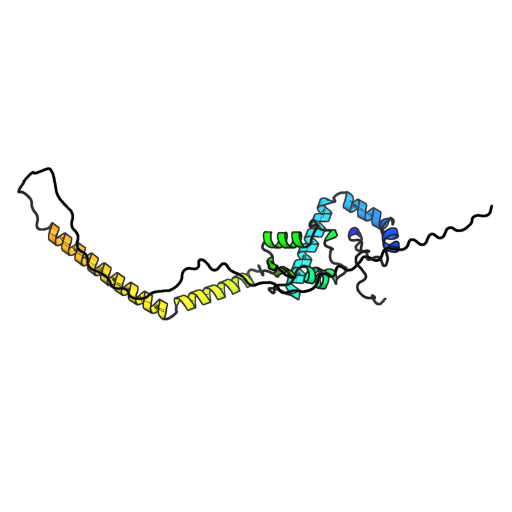 O . ASP A 1 154 ? -28.793 0.576 42.343 1.00 71.25 154 ASP A O 1
ATOM 1276 N N . GLU A 1 155 ? -26.949 1.600 41.567 1.00 76.12 155 GLU A N 1
ATOM 1277 C CA . GLU A 1 155 ? -27.554 2.910 41.311 1.00 76.12 155 GLU A CA 1
ATOM 1278 C C . GLU A 1 155 ? -28.716 2.824 40.309 1.00 76.12 155 GLU A C 1
ATOM 1280 O O . GLU A 1 155 ? -29.829 3.283 40.584 1.00 76.12 155 GLU A O 1
ATOM 1285 N N . ASN A 1 156 ? -28.516 2.148 39.173 1.00 77.00 156 ASN A N 1
ATOM 1286 C CA . ASN A 1 156 ? -29.556 1.967 38.158 1.00 77.00 156 ASN A CA 1
ATOM 1287 C C . ASN A 1 156 ? -30.704 1.084 38.665 1.00 77.00 156 ASN A C 1
ATOM 1289 O O . ASN A 1 156 ? -31.874 1.318 38.337 1.00 77.00 156 ASN A O 1
ATOM 1293 N N . ARG A 1 157 ? -30.406 0.106 39.526 1.00 80.25 157 ARG A N 1
ATOM 1294 C CA . ARG A 1 157 ? -31.425 -0.734 40.168 1.00 80.25 157 ARG A CA 1
ATOM 1295 C C . ARG A 1 157 ? -32.283 0.058 41.158 1.00 80.25 157 ARG A C 1
ATOM 1297 O O . ARG A 1 157 ? -33.497 -0.160 41.227 1.00 80.25 157 ARG A O 1
ATOM 1304 N N . ILE A 1 158 ? -31.682 0.977 41.913 1.00 83.81 158 ILE A N 1
ATOM 1305 C CA . ILE A 1 158 ? -32.388 1.858 42.852 1.00 83.81 158 ILE A CA 1
ATOM 1306 C C . ILE A 1 158 ? -33.245 2.878 42.093 1.00 83.81 158 ILE A C 1
ATOM 1308 O O . ILE A 1 158 ? -34.433 3.005 42.406 1.00 83.81 158 ILE A O 1
ATOM 1312 N N . LEU A 1 159 ? -32.705 3.527 41.055 1.00 83.06 159 LEU A N 1
ATOM 1313 C CA . LEU A 1 159 ? -33.463 4.460 40.212 1.00 83.06 159 LEU A CA 1
ATOM 1314 C C . LEU A 1 159 ? -34.701 3.796 39.600 1.00 83.06 159 LEU A C 1
ATOM 1316 O O . LEU A 1 159 ? -35.798 4.346 39.692 1.00 83.06 159 LEU A O 1
ATOM 1320 N N . ARG A 1 160 ? -34.571 2.576 39.059 1.00 84.12 160 ARG A N 1
ATOM 1321 C CA . ARG A 1 160 ? -35.714 1.825 38.504 1.00 84.12 160 ARG A CA 1
ATOM 1322 C C . ARG A 1 160 ? -36.806 1.558 39.528 1.00 84.12 160 ARG A C 1
ATOM 1324 O O . ARG A 1 160 ? -37.987 1.699 39.217 1.00 84.12 160 ARG A O 1
ATOM 1331 N N . LYS A 1 161 ? -36.429 1.192 40.756 1.00 86.00 161 LYS A N 1
ATOM 1332 C CA . LYS A 1 161 ? -37.390 0.980 41.848 1.00 86.00 161 LYS A CA 1
ATOM 1333 C C . LYS A 1 161 ? -38.109 2.277 42.223 1.00 86.00 161 LYS A C 1
ATOM 1335 O O . LYS A 1 161 ? -39.313 2.245 42.474 1.00 86.00 161 LYS A O 1
ATOM 1340 N N . MET A 1 162 ? -37.402 3.407 42.255 1.00 85.69 162 MET A N 1
ATOM 1341 C CA . MET A 1 162 ? -38.012 4.715 42.516 1.00 85.69 162 MET A CA 1
ATOM 1342 C C . MET A 1 162 ? -38.974 5.122 41.395 1.00 85.69 162 MET A C 1
ATOM 1344 O O . MET A 1 162 ? -40.093 5.550 41.670 1.00 85.69 162 MET A O 1
ATOM 1348 N N . GLU A 1 163 ? -38.584 4.916 40.140 1.00 87.19 163 GLU A N 1
ATOM 1349 C CA . GLU A 1 163 ? -39.399 5.257 38.976 1.00 87.19 163 GLU A CA 1
ATOM 1350 C C . GLU A 1 163 ? -40.667 4.392 38.882 1.00 87.19 163 GLU A C 1
ATOM 1352 O O . GLU A 1 163 ? -41.747 4.899 38.582 1.00 87.19 163 GLU A O 1
ATOM 1357 N N . GLN A 1 164 ? -40.571 3.096 39.205 1.00 89.31 164 GLN A N 1
ATOM 1358 C CA . GLN A 1 164 ? -41.732 2.206 39.300 1.00 89.31 164 GLN A CA 1
ATOM 1359 C C . GLN A 1 164 ? -42.706 2.647 40.395 1.00 89.31 164 GLN A C 1
ATOM 1361 O O . GLN A 1 164 ? -43.913 2.667 40.155 1.00 89.31 164 GLN A O 1
ATOM 1366 N N . ARG A 1 165 ? -42.204 3.042 41.573 1.00 87.69 165 ARG A N 1
ATOM 1367 C CA . ARG A 1 165 ? -43.051 3.573 42.654 1.00 87.69 165 ARG A CA 1
ATOM 1368 C C . ARG A 1 165 ? -43.755 4.859 42.225 1.00 87.69 165 ARG A C 1
ATOM 1370 O O . ARG A 1 165 ? -44.970 4.948 42.367 1.00 87.69 165 ARG A O 1
ATOM 1377 N N . ALA A 1 166 ? -43.025 5.799 41.624 1.00 87.38 166 ALA A N 1
ATOM 1378 C CA . ALA A 1 166 ? -43.592 7.053 41.132 1.00 87.38 166 ALA A CA 1
ATOM 1379 C C . ALA A 1 166 ? -44.652 6.829 40.036 1.00 87.38 166 ALA A C 1
ATOM 1381 O O . ALA A 1 166 ? -45.705 7.463 40.057 1.00 87.38 166 ALA A O 1
ATOM 1382 N N . LYS A 1 167 ? -44.420 5.893 39.104 1.00 89.06 167 LYS A N 1
ATOM 1383 C CA . LYS A 1 167 ? -45.388 5.527 38.053 1.00 89.06 167 LYS A CA 1
ATOM 1384 C C . LYS A 1 167 ? -46.636 4.855 38.621 1.00 89.06 167 LYS A C 1
ATOM 1386 O O . LYS A 1 167 ? -47.737 5.195 38.198 1.00 89.06 167 LYS A O 1
ATOM 1391 N N . ALA A 1 168 ? -46.489 3.946 39.585 1.00 88.25 168 ALA A N 1
ATOM 1392 C CA . ALA A 1 168 ? -47.625 3.305 40.245 1.00 88.25 168 ALA A CA 1
ATOM 1393 C C . ALA A 1 168 ? -48.476 4.323 41.020 1.00 88.25 168 ALA A C 1
ATOM 1395 O O . ALA A 1 168 ? -49.703 4.297 40.945 1.00 88.25 168 ALA A O 1
ATOM 1396 N N . GLU A 1 169 ? -47.834 5.265 41.710 1.00 86.69 169 GLU A N 1
ATOM 1397 C CA . GLU A 1 169 ? -48.523 6.321 42.450 1.00 86.69 169 GLU A CA 1
ATOM 1398 C C . GLU A 1 169 ? -49.214 7.323 41.510 1.00 86.69 169 GLU A C 1
ATOM 1400 O O . GLU A 1 169 ? -50.362 7.705 41.743 1.00 86.69 169 GLU A O 1
ATOM 1405 N N . ALA A 1 170 ? -48.575 7.682 40.392 1.00 84.56 170 ALA A N 1
ATOM 1406 C CA . ALA A 1 170 ? -49.181 8.503 39.347 1.00 84.56 170 ALA A CA 1
ATOM 1407 C C . ALA A 1 170 ? -50.372 7.803 38.669 1.00 8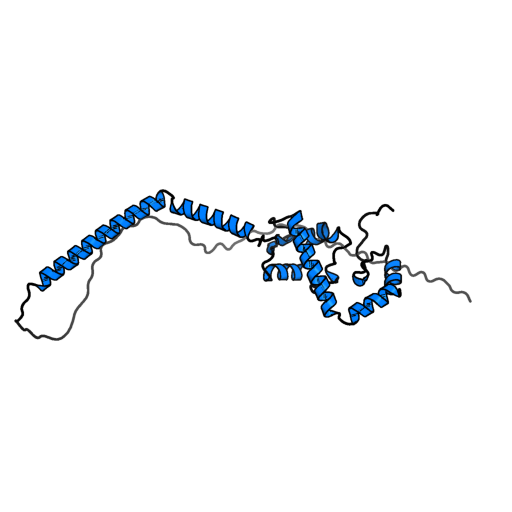4.56 170 ALA A C 1
ATOM 1409 O O . ALA A 1 170 ? -51.407 8.435 38.463 1.00 84.56 170 ALA A O 1
ATOM 1410 N N . ALA A 1 171 ? -50.268 6.503 38.375 1.00 85.12 171 ALA A N 1
ATOM 1411 C CA . ALA A 1 171 ? -51.357 5.711 37.806 1.00 85.12 171 ALA A CA 1
ATOM 1412 C C . ALA A 1 171 ? -52.533 5.578 38.786 1.00 85.12 171 ALA A C 1
ATOM 1414 O O . ALA A 1 171 ? -53.673 5.820 38.402 1.00 85.12 171 ALA A O 1
ATOM 1415 N N . ALA A 1 172 ? -52.265 5.305 40.067 1.00 84.19 172 ALA A N 1
ATOM 1416 C CA . ALA A 1 172 ? -53.292 5.266 41.107 1.00 84.19 172 ALA A CA 1
ATOM 1417 C C . ALA A 1 172 ? -53.963 6.636 41.308 1.00 84.19 172 ALA A C 1
ATOM 1419 O O . ALA A 1 172 ? -55.168 6.720 41.546 1.00 84.19 172 ALA A O 1
ATOM 1420 N N . ARG A 1 173 ? -53.205 7.732 41.188 1.00 81.44 173 ARG A N 1
ATOM 1421 C CA . ARG A 1 173 ? -53.750 9.093 41.245 1.00 81.44 173 ARG A CA 1
ATOM 1422 C C . ARG A 1 173 ? -54.576 9.432 40.001 1.00 81.44 173 ARG A C 1
ATOM 1424 O O . ARG A 1 173 ? -55.600 10.093 40.142 1.00 81.44 173 ARG A O 1
ATOM 1431 N N . ALA A 1 174 ? -54.181 8.957 38.821 1.00 79.88 174 ALA A N 1
ATOM 1432 C CA . ALA A 1 174 ? -54.946 9.108 37.584 1.00 79.88 174 ALA A CA 1
ATOM 1433 C C . ALA A 1 174 ? -56.247 8.284 37.604 1.00 79.88 174 ALA A C 1
ATOM 1435 O O . ALA A 1 174 ? -57.291 8.798 37.220 1.00 79.88 174 ALA A O 1
ATOM 1436 N N . GLU A 1 175 ? -56.221 7.054 38.116 1.00 76.94 175 GLU A N 1
ATOM 1437 C CA . GLU A 1 175 ? -57.406 6.213 38.363 1.00 76.94 175 GLU A CA 1
ATOM 1438 C C . GLU A 1 175 ? -58.373 6.857 39.367 1.00 76.94 175 GLU A C 1
ATOM 1440 O O . GLU A 1 175 ? -59.580 6.939 39.130 1.00 76.94 175 GLU A O 1
ATOM 1445 N N . LYS A 1 176 ? -57.849 7.401 40.472 1.00 75.19 176 LYS A N 1
ATOM 1446 C CA . LYS A 1 176 ? -58.656 8.157 41.442 1.00 75.19 176 LYS A CA 1
ATOM 1447 C C . LYS A 1 176 ? -59.216 9.452 40.854 1.00 75.19 176 LYS A C 1
ATOM 1449 O O . LYS A 1 176 ? -60.321 9.845 41.207 1.00 75.19 176 LYS A O 1
ATOM 1454 N N . ALA A 1 177 ? -58.485 10.119 39.963 1.00 72.44 177 ALA A N 1
ATOM 1455 C CA . ALA A 1 177 ? -58.988 11.296 39.262 1.00 72.44 177 ALA A CA 1
ATOM 1456 C C . ALA A 1 177 ? -60.109 10.928 38.278 1.00 72.44 177 ALA A C 1
ATOM 1458 O O . ALA A 1 177 ? -61.127 11.608 38.285 1.00 72.44 177 ALA A O 1
ATOM 1459 N N . LYS A 1 178 ? -59.964 9.829 37.521 1.00 70.44 178 LYS A N 1
ATOM 1460 C CA . LYS A 1 178 ? -60.984 9.313 36.589 1.00 70.44 178 LYS A CA 1
ATOM 1461 C C . LYS A 1 178 ? -62.264 8.877 37.304 1.00 70.44 178 LYS A C 1
ATOM 1463 O O . LYS A 1 178 ? -63.339 9.358 36.970 1.00 70.44 178 LYS A O 1
ATOM 1468 N N . SER A 1 179 ? -62.147 8.074 38.361 1.00 62.19 179 SER A N 1
ATOM 1469 C CA . SER A 1 179 ? -63.305 7.670 39.178 1.00 62.19 179 SER A CA 1
ATOM 1470 C C . SER A 1 179 ? -63.987 8.857 39.868 1.00 62.19 179 SER A C 1
ATOM 1472 O O . SER A 1 179 ? -65.209 8.890 39.990 1.00 62.19 179 SER A O 1
ATOM 1474 N N . ARG A 1 180 ? -63.230 9.884 40.275 1.00 59.56 180 ARG A N 1
ATOM 1475 C CA . ARG A 1 180 ? -63.798 11.110 40.849 1.00 59.56 180 ARG A CA 1
ATOM 1476 C C . ARG A 1 180 ? -64.460 12.010 39.799 1.00 59.56 180 ARG A C 1
ATOM 1478 O O . ARG A 1 180 ? -65.427 12.689 40.135 1.00 59.56 180 ARG A O 1
ATOM 1485 N N . THR A 1 181 ? -63.989 12.016 38.551 1.00 57.75 181 THR A N 1
ATOM 1486 C CA . THR A 1 181 ? -64.675 12.695 37.439 1.00 57.75 181 THR A CA 1
ATOM 1487 C C . THR A 1 181 ? -65.923 11.940 36.977 1.00 57.75 181 THR A C 1
ATOM 1489 O O . THR A 1 181 ? -66.930 12.591 36.721 1.00 57.75 181 THR A O 1
ATOM 1492 N N . ASP A 1 182 ? -65.922 10.603 36.984 1.00 53.78 182 ASP A N 1
ATOM 1493 C CA . ASP A 1 182 ? -67.108 9.789 36.663 1.00 53.78 182 ASP A CA 1
ATOM 1494 C C . ASP A 1 182 ? -68.220 9.948 37.717 1.00 53.78 182 ASP A C 1
ATOM 1496 O O . ASP A 1 182 ? -69.395 10.078 37.376 1.00 53.78 182 ASP A O 1
ATOM 1500 N N . LEU A 1 183 ? -67.862 10.063 39.004 1.00 53.16 183 LEU A N 1
ATOM 1501 C CA . LEU A 1 183 ? -68.821 10.388 40.071 1.00 53.16 183 LEU A CA 1
ATOM 1502 C C . LEU A 1 183 ? -69.359 11.829 39.981 1.00 53.16 183 LEU A C 1
ATOM 1504 O O . LEU A 1 183 ? -70.492 12.082 40.386 1.00 53.16 183 LEU A O 1
ATOM 1508 N N . HIS A 1 184 ? -68.582 12.775 39.440 1.00 48.75 184 HIS A N 1
ATOM 1509 C CA . HIS A 1 184 ? -69.019 14.165 39.253 1.00 48.75 184 HIS A CA 1
ATOM 1510 C C . HIS A 1 184 ? -69.874 14.366 37.986 1.00 48.75 184 HIS A C 1
ATOM 1512 O O . HIS A 1 184 ? -70.662 15.307 37.930 1.00 48.75 184 HIS A O 1
ATOM 1518 N N . ILE A 1 185 ? -69.775 13.471 36.996 1.00 49.59 185 ILE A N 1
ATOM 1519 C CA . ILE A 1 185 ? -70.634 13.456 35.798 1.00 49.59 185 ILE A CA 1
ATOM 1520 C C . ILE A 1 185 ? -72.019 12.846 36.098 1.00 49.59 185 ILE A C 1
ATOM 1522 O O . ILE A 1 185 ? -72.995 13.205 35.448 1.00 49.59 185 ILE A O 1
ATOM 1526 N N . SER A 1 186 ? -72.156 12.019 37.143 1.00 44.72 186 SER A N 1
ATOM 1527 C CA . SER A 1 186 ? -73.445 11.430 37.553 1.00 44.72 186 SER A CA 1
ATOM 1528 C C . SER A 1 186 ? -74.329 12.336 38.439 1.00 44.72 186 SER A C 1
ATOM 1530 O O . SER A 1 186 ? -75.406 11.903 38.850 1.00 44.72 186 SER A O 1
ATOM 1532 N N . GLN A 1 187 ? -73.914 13.575 38.747 1.00 49.12 187 GLN A N 1
ATOM 1533 C CA . GLN A 1 187 ? -74.697 14.544 39.543 1.00 49.12 187 GLN A CA 1
ATOM 1534 C C . GLN A 1 187 ? -74.994 15.866 38.814 1.00 49.12 187 GLN A C 1
ATOM 1536 O O . GLN A 1 187 ? -75.125 16.916 39.443 1.00 49.12 187 GLN A O 1
ATOM 1541 N N . ARG A 1 188 ? -75.163 15.842 37.489 1.00 41.62 188 ARG A N 1
ATOM 1542 C CA . ARG A 1 188 ? -75.886 16.915 36.791 1.00 41.62 188 ARG A CA 1
ATOM 1543 C C . ARG A 1 188 ? -76.873 16.338 35.790 1.00 41.62 188 ARG A C 1
ATOM 1545 O O . ARG A 1 188 ? -76.470 15.811 34.763 1.00 41.62 188 ARG A O 1
ATOM 1552 N N . ASN A 1 189 ? -78.156 16.511 36.094 1.00 38.97 189 ASN A N 1
ATOM 1553 C CA . ASN A 1 189 ? -79.201 16.658 35.084 1.00 38.97 189 ASN A CA 1
ATOM 1554 C C . ASN A 1 189 ? -79.644 18.137 35.068 1.00 38.97 189 ASN A C 1
ATOM 1556 O O . ASN A 1 189 ? -79.339 18.859 36.023 1.00 38.97 189 ASN A O 1
ATOM 1560 N N . PRO A 1 190 ? -80.225 18.616 33.958 1.00 47.03 190 PRO A N 1
ATOM 1561 C CA . PRO A 1 190 ? -79.974 19.930 33.396 1.00 47.03 190 PRO A CA 1
ATOM 1562 C C . PRO A 1 190 ? -81.004 20.957 33.881 1.00 47.03 190 PRO A C 1
ATOM 1564 O O . PRO A 1 190 ? -81.924 20.629 34.620 1.00 47.03 190 PRO A O 1
ATOM 1567 N N . GLU A 1 191 ? -80.848 22.183 33.383 1.00 33.09 191 GLU A N 1
ATOM 1568 C CA . GLU A 1 191 ? -81.829 23.276 33.420 1.00 33.09 191 GLU A CA 1
ATOM 1569 C C . GLU A 1 191 ? -81.762 24.195 34.651 1.00 33.09 191 GLU A C 1
ATOM 1571 O O . GLU A 1 191 ? -82.515 24.090 35.613 1.00 33.09 191 GLU A O 1
ATOM 1576 N N . ASN A 1 192 ? -80.893 25.206 34.559 1.00 36.19 192 ASN A N 1
ATOM 1577 C CA . ASN A 1 192 ? -81.438 26.548 34.380 1.00 36.19 192 ASN A CA 1
ATOM 1578 C C . ASN A 1 192 ? -80.463 27.443 33.606 1.00 36.19 192 ASN A C 1
ATOM 1580 O O . ASN A 1 192 ? -79.272 27.524 33.907 1.00 36.19 192 ASN A O 1
ATOM 1584 N N . SER A 1 193 ? -81.014 28.055 32.567 1.00 40.50 193 SER A N 1
ATOM 1585 C CA . SER A 1 193 ? -80.420 28.982 31.613 1.00 40.50 193 SER A CA 1
ATOM 1586 C C . SER A 1 193 ? -80.119 30.343 32.236 1.00 40.50 193 SER A C 1
ATOM 1588 O O . SER A 1 193 ? -81.000 30.932 32.862 1.00 40.50 193 SER A O 1
ATOM 1590 N N . PHE A 1 194 ? -78.938 30.893 31.956 1.00 29.69 194 PHE A N 1
ATOM 1591 C CA . PHE A 1 194 ? -78.763 32.341 31.877 1.00 29.69 194 PHE A CA 1
ATOM 1592 C C . PHE A 1 194 ? -77.668 32.662 30.852 1.00 29.69 194 PHE A C 1
ATOM 1594 O O . PHE A 1 194 ? -76.491 32.376 31.072 1.00 29.69 194 PHE A O 1
ATOM 1601 N N . ASP A 1 195 ? -78.112 33.167 29.703 1.00 40.06 195 ASP A N 1
ATOM 1602 C CA . ASP A 1 195 ? -77.302 33.810 28.671 1.00 40.06 195 ASP A CA 1
ATOM 1603 C C . ASP A 1 195 ? -76.704 35.102 29.232 1.00 40.06 195 ASP A C 1
ATOM 1605 O O . ASP A 1 195 ? -77.465 35.976 29.633 1.00 40.06 195 ASP A O 1
ATOM 1609 N N . GLU A 1 196 ? -75.380 35.270 29.178 1.00 33.50 196 GLU A N 1
ATOM 1610 C CA . GLU A 1 196 ? -74.810 36.602 28.955 1.00 33.50 196 GLU A CA 1
ATOM 1611 C C . GLU A 1 196 ? -73.396 36.529 28.344 1.00 33.50 196 GLU A C 1
ATOM 1613 O O . GLU A 1 196 ? -72.460 35.941 28.889 1.00 33.50 196 GLU A O 1
ATOM 1618 N N . GLN A 1 197 ? -73.254 37.149 27.178 1.00 35.09 197 GLN A N 1
ATOM 1619 C CA . GLN A 1 197 ? -72.013 37.581 26.524 1.00 35.09 197 GLN A CA 1
ATOM 1620 C C . GLN A 1 197 ? -72.263 39.045 26.087 1.00 35.09 197 GLN A C 1
ATOM 1622 O O . GLN A 1 197 ? -73.415 39.335 25.751 1.00 35.09 197 GLN A O 1
ATOM 1627 N N . PRO A 1 198 ? -71.261 39.927 25.863 1.00 46.84 198 PRO A N 1
ATOM 1628 C CA . PRO A 1 198 ? -69.897 40.037 26.416 1.00 46.84 198 PRO A CA 1
ATOM 1629 C C . PRO A 1 198 ? -69.441 41.501 26.771 1.00 46.84 198 PRO A C 1
ATOM 1631 O O . PRO A 1 198 ? -70.102 42.468 26.407 1.00 46.84 198 PRO A O 1
ATOM 1634 N N . ASP A 1 199 ? -68.234 41.607 27.375 1.00 36.16 199 ASP A N 1
ATOM 1635 C CA . ASP A 1 199 ? -67.236 42.730 27.412 1.00 36.16 199 ASP A CA 1
ATOM 1636 C C . ASP A 1 199 ? -67.436 43.997 28.298 1.00 36.16 199 ASP A C 1
ATOM 1638 O O . ASP A 1 199 ? -68.577 44.348 28.593 1.00 36.16 199 ASP A O 1
ATOM 1642 N N . PRO A 1 200 ? -66.384 44.814 28.632 1.00 52.66 200 PRO A N 1
ATOM 1643 C CA . PRO A 1 200 ? -64.909 44.614 28.751 1.00 52.66 200 PRO A CA 1
ATOM 1644 C C . PRO A 1 200 ? -64.243 45.278 30.019 1.00 52.66 200 PRO A C 1
ATOM 1646 O O . PRO A 1 200 ? -64.878 46.058 30.723 1.00 52.66 200 PRO A O 1
ATOM 1649 N N . ASN A 1 201 ? -62.923 45.062 30.232 1.00 40.22 201 ASN A N 1
ATOM 1650 C CA . ASN A 1 201 ? -62.002 45.607 31.285 1.00 40.22 201 ASN A CA 1
ATOM 1651 C C . ASN A 1 201 ? -62.113 44.917 32.676 1.00 40.22 201 ASN A C 1
ATOM 1653 O O . ASN A 1 201 ? -63.209 44.716 33.170 1.00 40.22 201 ASN A O 1
ATOM 1657 N N . ASP A 1 202 ? -61.072 44.512 33.417 1.00 33.50 202 ASP A N 1
ATOM 1658 C CA . ASP A 1 202 ? -59.699 45.012 33.532 1.00 33.50 202 ASP A CA 1
ATOM 1659 C C . ASP A 1 202 ? -58.784 43.995 34.283 1.00 33.50 202 ASP A C 1
ATOM 1661 O O . ASP A 1 202 ? -59.247 43.173 35.072 1.00 33.50 202 ASP A O 1
ATOM 1665 N N . GLU A 1 203 ? -57.482 44.095 34.015 1.00 37.38 203 GLU A N 1
ATOM 1666 C CA . GLU A 1 203 ? -56.289 43.747 34.809 1.00 37.38 203 GLU A CA 1
ATOM 1667 C C . GLU A 1 203 ? -56.068 42.378 35.505 1.00 37.38 203 GLU A C 1
ATOM 1669 O O . GLU A 1 203 ? -56.540 42.035 36.589 1.00 37.38 203 GLU A O 1
ATOM 1674 N N . ARG A 1 204 ? -55.097 41.657 34.927 1.00 39.69 204 ARG A N 1
ATOM 1675 C CA . ARG A 1 204 ? -54.327 40.550 35.506 1.00 39.69 204 ARG A CA 1
ATOM 1676 C C . ARG A 1 204 ? -53.275 41.085 36.489 1.00 39.69 204 ARG A C 1
ATOM 1678 O O . ARG A 1 204 ? -52.296 41.681 36.056 1.00 39.69 204 ARG A O 1
ATOM 1685 N N . THR A 1 205 ? -53.380 40.725 37.771 1.00 34.84 205 THR A N 1
ATOM 1686 C CA . THR A 1 205 ? -52.260 40.801 38.730 1.00 34.84 205 THR A CA 1
ATOM 1687 C C . THR A 1 205 ? -52.011 39.437 39.375 1.00 34.84 205 THR A C 1
ATOM 1689 O O . THR A 1 205 ? -52.814 38.937 40.156 1.00 34.84 205 THR A O 1
ATOM 1692 N N . THR A 1 206 ? -50.871 38.823 39.057 1.00 40.09 206 THR A N 1
ATOM 1693 C CA . THR A 1 206 ? -50.305 37.676 39.784 1.00 40.09 206 THR A CA 1
ATOM 1694 C C . THR A 1 206 ? -49.316 38.165 40.845 1.00 40.09 206 THR A C 1
ATOM 1696 O O . THR A 1 206 ? -48.406 38.910 40.473 1.00 40.09 206 THR A O 1
ATOM 1699 N N . PRO A 1 207 ? -49.362 37.676 42.100 1.00 40.69 207 PRO A N 1
ATOM 1700 C CA . PRO A 1 207 ? -48.208 37.726 42.983 1.00 40.69 207 PRO A CA 1
ATOM 1701 C C . PRO A 1 207 ? -47.533 36.358 43.180 1.00 40.69 207 PRO A C 1
ATOM 1703 O O . PRO A 1 207 ? -48.151 35.296 43.197 1.00 40.69 207 PRO A O 1
ATOM 1706 N N . GLN A 1 208 ? -46.212 36.473 43.299 1.00 34.84 208 GLN A N 1
ATOM 1707 C CA . GLN A 1 208 ? -45.139 35.490 43.436 1.00 34.84 208 GLN A CA 1
ATOM 1708 C C . GLN A 1 208 ? -45.299 34.454 44.555 1.00 34.84 208 GLN A C 1
ATOM 1710 O O . GLN A 1 208 ? -45.816 34.783 45.615 1.00 34.84 208 GLN A O 1
ATOM 1715 N N . LEU A 1 209 ? -44.617 33.307 44.404 1.00 38.84 209 LEU A N 1
ATOM 1716 C CA . LEU A 1 209 ? -43.874 32.676 45.503 1.00 38.84 209 LEU A CA 1
ATOM 1717 C C . LEU A 1 209 ? -42.540 32.090 45.001 1.00 38.84 209 LEU A C 1
ATOM 1719 O O . LEU A 1 209 ? -42.461 31.362 44.015 1.00 38.84 209 LEU A O 1
ATOM 1723 N N . SER A 1 210 ? -41.484 32.493 45.700 1.00 37.06 210 SER A N 1
ATOM 1724 C CA . SER A 1 210 ? -40.057 32.353 45.414 1.00 37.06 210 SER A CA 1
ATOM 1725 C C . SER A 1 210 ? -39.474 30.987 45.798 1.00 37.06 210 SER A C 1
ATOM 1727 O O . SER A 1 210 ? -39.613 30.572 46.949 1.00 37.06 210 SER A O 1
ATOM 1729 N N . ILE A 1 211 ? -38.699 30.358 44.908 1.00 45.25 211 ILE A N 1
ATOM 1730 C CA . ILE A 1 211 ? -37.799 29.245 45.259 1.00 45.25 211 ILE A CA 1
ATOM 1731 C C . ILE A 1 211 ? -36.376 29.799 45.389 1.00 45.25 211 ILE A C 1
ATOM 1733 O O . ILE A 1 211 ? -35.786 30.282 44.425 1.00 45.25 211 ILE A O 1
ATOM 1737 N N . LYS A 1 212 ? -35.825 29.744 46.606 1.00 37.28 212 LYS A N 1
ATOM 1738 C CA . LYS A 1 212 ? -34.430 30.093 46.903 1.00 37.28 212 LYS A CA 1
ATOM 1739 C C . LYS A 1 212 ? -33.527 28.920 46.510 1.00 37.28 212 LYS A C 1
ATOM 1741 O O . LYS A 1 212 ? -33.552 27.893 47.179 1.00 37.28 212 LYS A O 1
ATOM 1746 N N . PHE A 1 213 ? -32.696 29.092 45.483 1.00 37.34 213 PHE A N 1
ATOM 1747 C CA . PHE A 1 213 ? -31.546 28.223 45.218 1.00 37.34 213 PHE A CA 1
ATOM 1748 C C . PHE A 1 213 ? -30.268 29.057 45.327 1.00 37.34 213 PHE A C 1
ATOM 1750 O O . PHE A 1 213 ? -29.973 29.903 44.488 1.00 37.34 213 PHE A O 1
ATOM 1757 N N . ASN A 1 214 ? -29.531 28.839 46.413 1.00 43.28 214 ASN A N 1
ATOM 1758 C CA . ASN A 1 214 ? -28.200 29.385 46.631 1.00 43.28 214 ASN A CA 1
ATOM 1759 C C . ASN A 1 214 ? -27.196 28.319 46.177 1.00 43.28 214 ASN A C 1
ATOM 1761 O O . ASN A 1 214 ? -27.057 27.323 46.874 1.00 43.28 214 ASN A O 1
ATOM 1765 N N . LEU A 1 215 ? -26.507 28.520 45.050 1.00 38.84 215 LEU A N 1
ATOM 1766 C CA . LEU A 1 215 ? -25.120 28.078 44.834 1.00 38.84 215 LEU A CA 1
ATOM 1767 C C . LEU A 1 215 ? -24.595 28.672 43.515 1.00 38.84 215 LEU A C 1
ATOM 1769 O O . LEU A 1 215 ? -25.127 28.418 42.440 1.00 38.84 215 LEU A O 1
ATOM 1773 N N . LYS A 1 216 ? -23.552 29.502 43.610 1.00 44.78 216 LYS A N 1
ATOM 1774 C CA . LYS A 1 216 ? -22.857 30.121 42.471 1.00 44.78 216 LYS A CA 1
ATOM 1775 C C . LYS A 1 216 ? -21.824 29.144 41.890 1.00 44.78 216 LYS A C 1
ATOM 1777 O O . LYS A 1 216 ? -20.955 28.722 42.651 1.00 44.78 216 LYS A O 1
ATOM 1782 N N . PRO A 1 217 ? -21.767 28.929 40.567 1.00 38.16 217 PRO A N 1
ATOM 1783 C CA . PRO A 1 217 ? -20.518 28.687 39.863 1.00 38.16 217 PRO A CA 1
ATOM 1784 C C . PRO A 1 217 ? -19.978 30.013 39.312 1.00 38.16 217 PRO A C 1
ATOM 1786 O O . PRO A 1 217 ? -20.686 30.810 38.698 1.00 38.16 217 PRO A O 1
ATOM 1789 N N . LYS A 1 218 ? -18.705 30.268 39.599 1.00 34.50 218 LYS A N 1
ATOM 1790 C CA . LYS A 1 218 ? -17.972 31.482 39.248 1.00 34.50 218 LYS A CA 1
ATOM 1791 C C . LYS A 1 218 ? -17.231 31.242 37.922 1.00 34.50 218 LYS A C 1
ATOM 1793 O O . LYS A 1 218 ? -16.538 30.241 37.795 1.00 34.50 218 LYS A O 1
ATOM 1798 N N . VAL A 1 219 ? -17.294 32.255 37.055 1.00 41.19 219 VAL A N 1
ATOM 1799 C CA . VAL A 1 219 ? -16.357 32.626 35.969 1.00 41.19 219 VAL A CA 1
ATOM 1800 C C . VAL A 1 219 ? -16.681 32.158 34.537 1.00 41.19 219 VAL A C 1
ATOM 1802 O O . VAL A 1 219 ? -16.452 31.023 34.138 1.00 41.19 219 VAL A O 1
ATOM 1805 N N . SER A 1 220 ? -17.112 33.141 33.741 1.00 35.22 220 SER A N 1
ATOM 1806 C CA . SER A 1 220 ? -17.037 33.225 32.279 1.00 35.22 220 SER A CA 1
ATOM 1807 C C . SER A 1 220 ? -15.644 33.692 31.817 1.00 35.22 220 SER A C 1
ATOM 1809 O O . SER A 1 220 ? -15.087 34.590 32.453 1.00 35.22 220 SER A O 1
ATOM 1811 N N . PRO A 1 221 ? -15.101 33.204 30.689 1.00 38.41 221 PRO A N 1
ATOM 1812 C CA . PRO A 1 221 ? -13.856 33.717 30.133 1.00 38.41 221 PRO A CA 1
ATOM 1813 C C . PRO A 1 221 ? -14.132 34.852 29.138 1.00 38.41 221 PRO A C 1
ATOM 1815 O O . PRO A 1 221 ? -14.738 34.612 28.096 1.00 38.41 221 PRO A O 1
ATOM 1818 N N . LYS A 1 222 ? -13.664 36.069 29.441 1.00 33.22 222 LYS A N 1
ATOM 1819 C CA . LYS A 1 222 ? -13.293 37.101 28.456 1.00 33.22 222 LYS A CA 1
ATOM 1820 C C . LYS A 1 222 ? -12.398 38.161 29.116 1.00 33.22 222 LYS A C 1
ATOM 1822 O O . LYS A 1 222 ? -12.676 38.611 30.219 1.00 33.22 222 LYS A O 1
ATOM 1827 N N . ASP A 1 223 ? -11.336 38.500 28.386 1.00 35.91 223 ASP A N 1
ATOM 1828 C CA . ASP A 1 223 ? -10.429 39.647 28.533 1.00 35.91 223 ASP A CA 1
ATOM 1829 C C . ASP A 1 223 ? -9.262 39.578 29.537 1.00 35.91 223 ASP A C 1
ATOM 1831 O O . ASP A 1 223 ? -9.293 40.154 30.618 1.00 35.91 223 ASP A O 1
ATOM 1835 N N . ILE A 1 224 ? -8.134 39.012 29.076 1.00 37.72 224 ILE A N 1
ATOM 1836 C CA . ILE A 1 224 ? -6.788 39.478 29.456 1.00 37.72 224 ILE A CA 1
ATOM 1837 C C . ILE A 1 224 ? -5.937 39.614 28.182 1.00 37.72 224 ILE A C 1
ATOM 1839 O O . ILE A 1 224 ? -5.304 38.668 27.718 1.00 37.72 224 ILE A O 1
ATOM 1843 N N . LYS A 1 225 ? -5.897 40.823 27.611 1.00 38.06 225 LYS A N 1
ATOM 1844 C CA . LYS A 1 225 ? -4.757 41.295 26.810 1.00 38.06 225 LYS A CA 1
ATOM 1845 C C . LYS A 1 225 ? -3.818 42.047 27.753 1.00 38.06 225 LYS A C 1
ATOM 1847 O O . LYS A 1 225 ? -4.223 43.093 28.248 1.00 38.06 225 LYS A O 1
ATOM 1852 N N . ARG A 1 226 ? -2.570 41.583 27.918 1.00 32.78 226 ARG A N 1
ATOM 1853 C CA . ARG A 1 226 ? -1.328 42.392 27.840 1.00 32.78 226 ARG A CA 1
ATOM 1854 C C . ARG A 1 226 ? -0.079 41.615 28.296 1.00 32.78 226 ARG A C 1
ATOM 1856 O O . ARG A 1 226 ? 0.001 41.154 29.421 1.00 32.78 226 ARG A O 1
ATOM 1863 N N . GLN A 1 227 ? 0.899 41.617 27.387 1.00 32.47 227 GLN A N 1
ATOM 1864 C CA . GLN A 1 227 ? 2.341 41.820 27.595 1.00 32.47 227 GLN A CA 1
ATOM 1865 C C . GLN A 1 227 ? 3.153 40.863 28.482 1.00 32.47 227 GLN A C 1
ATOM 1867 O O . GLN A 1 227 ? 3.219 41.041 29.689 1.00 32.47 227 GLN A O 1
ATOM 1872 N N . VAL A 1 228 ? 3.975 40.037 27.821 1.00 40.16 228 VAL A N 1
ATOM 1873 C CA . VAL A 1 228 ? 5.401 39.819 28.154 1.00 40.16 228 VAL A CA 1
ATOM 1874 C C . VAL A 1 228 ? 6.122 39.624 26.804 1.00 40.16 228 VAL A C 1
ATOM 1876 O O . VAL A 1 228 ? 5.860 38.662 26.096 1.00 40.16 228 VAL A O 1
ATOM 1879 N N . SER A 1 229 ? 6.736 40.656 26.220 1.00 34.28 229 SER A N 1
ATOM 1880 C CA . SER A 1 229 ? 8.138 41.058 26.416 1.00 34.28 229 SER A CA 1
ATOM 1881 C C . SER A 1 229 ? 9.159 39.950 26.127 1.00 34.28 229 SER A C 1
ATOM 1883 O O . SER A 1 229 ? 9.466 39.135 26.988 1.00 34.28 229 SER A O 1
ATOM 1885 N N . ASN A 1 230 ? 9.734 40.026 24.924 1.00 39.31 230 ASN A N 1
ATOM 1886 C CA . ASN A 1 230 ? 11.154 39.863 24.598 1.00 39.31 230 ASN A CA 1
ATOM 1887 C C . ASN A 1 230 ? 12.044 39.055 25.552 1.00 39.31 230 ASN A C 1
ATOM 1889 O O . ASN A 1 230 ? 12.382 39.518 26.641 1.00 39.31 230 ASN A O 1
ATOM 1893 N N . ARG A 1 231 ? 12.575 37.954 25.006 1.00 38.22 231 ARG A N 1
ATOM 1894 C CA . ARG A 1 231 ? 13.963 37.450 25.088 1.00 38.22 231 ARG A CA 1
ATOM 1895 C C . ARG A 1 231 ? 13.985 36.110 24.332 1.00 38.22 231 ARG A C 1
ATOM 1897 O O . ARG A 1 231 ? 13.094 35.308 24.544 1.00 38.22 231 ARG A O 1
ATOM 1904 N N . ASN A 1 232 ? 14.939 35.715 23.501 1.00 36.78 232 ASN A N 1
ATOM 1905 C CA . ASN A 1 232 ? 16.070 36.305 22.791 1.00 36.78 232 ASN A CA 1
ATOM 1906 C C . ASN A 1 232 ? 16.665 35.123 21.961 1.00 36.78 232 ASN A C 1
ATOM 1908 O O . ASN A 1 232 ? 16.272 33.982 22.189 1.00 36.78 232 ASN A O 1
ATOM 1912 N N . ILE A 1 233 ? 17.684 35.376 21.129 1.00 39.72 233 ILE A N 1
ATOM 1913 C CA . ILE A 1 233 ? 18.742 34.411 20.724 1.00 39.72 233 ILE A CA 1
ATOM 1914 C C . ILE A 1 233 ? 18.536 33.586 19.421 1.00 39.72 233 ILE A C 1
ATOM 1916 O O . ILE A 1 233 ? 17.625 32.784 19.277 1.00 39.72 233 ILE A O 1
ATOM 1920 N N . LEU A 1 234 ? 19.532 33.751 18.527 1.00 44.38 234 LEU A N 1
ATOM 1921 C CA . LEU A 1 234 ? 19.935 32.940 17.357 1.00 44.38 234 LEU A CA 1
ATOM 1922 C C . LEU A 1 234 ? 19.279 33.207 15.986 1.00 44.38 234 LEU A C 1
ATOM 1924 O O . LEU A 1 234 ? 18.690 32.337 15.354 1.00 44.38 234 LEU A O 1
ATOM 1928 N N . LYS A 1 235 ? 19.609 34.373 15.412 1.00 45.97 235 LYS A N 1
ATOM 1929 C CA . LYS A 1 235 ? 19.939 34.449 13.978 1.00 45.97 235 LYS A CA 1
ATOM 1930 C C . LYS A 1 235 ? 21.333 33.845 13.762 1.00 45.97 235 LYS A C 1
ATOM 1932 O O . LYS A 1 235 ? 22.327 34.466 14.128 1.00 45.97 235 LYS A O 1
ATOM 1937 N N . ARG A 1 236 ? 21.418 32.669 13.140 1.00 41.69 236 ARG A N 1
ATOM 1938 C CA . ARG A 1 236 ? 22.612 32.201 12.414 1.00 41.69 236 ARG A CA 1
ATOM 1939 C C . ARG A 1 236 ? 22.163 31.420 11.181 1.00 41.69 236 ARG A C 1
ATOM 1941 O O . ARG A 1 236 ? 21.766 30.268 11.277 1.00 41.69 236 ARG A O 1
ATOM 1948 N N . ALA A 1 237 ? 22.231 32.080 10.029 1.00 48.22 237 ALA A N 1
ATOM 1949 C CA . ALA A 1 237 ? 22.221 31.422 8.731 1.00 48.22 237 ALA A CA 1
ATOM 1950 C C . ALA A 1 237 ? 23.587 30.744 8.509 1.00 48.22 237 ALA A C 1
ATOM 1952 O O . ALA A 1 237 ? 24.612 31.410 8.696 1.00 48.22 237 ALA A O 1
ATOM 1953 N N . PRO A 1 238 ? 23.658 29.464 8.111 1.00 49.00 238 PRO A N 1
ATOM 1954 C CA . PRO A 1 238 ? 24.882 28.927 7.543 1.00 49.00 238 PRO A CA 1
ATOM 1955 C C . PRO A 1 238 ? 25.056 29.463 6.116 1.00 49.00 238 PRO A C 1
ATOM 1957 O O . PRO A 1 238 ? 24.195 29.298 5.254 1.00 49.00 238 PRO A O 1
ATOM 1960 N N . LYS A 1 239 ? 26.190 30.134 5.899 1.00 44.81 239 LYS A N 1
ATOM 1961 C CA . LYS A 1 239 ? 26.706 30.536 4.589 1.00 44.81 239 LYS A CA 1
ATOM 1962 C C . LYS A 1 239 ? 26.889 29.289 3.718 1.00 44.81 239 LYS A C 1
ATOM 1964 O O . LYS A 1 239 ? 27.536 28.335 4.139 1.00 44.81 239 LYS A O 1
ATOM 1969 N N . THR A 1 240 ? 26.359 29.322 2.503 1.00 50.81 240 THR A N 1
ATOM 1970 C CA . THR A 1 240 ? 26.758 28.424 1.415 1.00 50.81 240 THR A CA 1
ATOM 1971 C C . THR A 1 240 ? 28.233 28.676 1.080 1.00 50.81 240 THR A C 1
ATOM 1973 O O . THR A 1 240 ? 28.577 29.832 0.819 1.00 50.81 240 THR A O 1
ATOM 1976 N N . PRO A 1 241 ? 29.123 27.671 1.071 1.00 46.12 241 PRO A N 1
ATOM 1977 C CA . PRO A 1 241 ? 30.439 27.847 0.477 1.00 46.12 241 PRO A CA 1
ATOM 1978 C C . PRO A 1 241 ? 30.297 27.881 -1.048 1.00 46.12 241 PRO A C 1
ATOM 1980 O O . PRO A 1 241 ? 29.811 26.934 -1.666 1.00 46.12 241 PRO A O 1
ATOM 1983 N N . SER A 1 242 ? 30.696 29.009 -1.631 1.00 41.88 242 SER A N 1
ATOM 1984 C CA . SER A 1 242 ? 30.914 29.186 -3.061 1.00 41.88 242 SER A CA 1
ATOM 1985 C C . SER A 1 242 ? 31.875 28.108 -3.560 1.00 41.88 242 SER A C 1
ATOM 1987 O O . SER A 1 242 ? 32.982 27.972 -3.046 1.00 41.88 242 SER A O 1
ATOM 1989 N N . VAL A 1 243 ? 31.435 27.327 -4.542 1.00 45.28 243 VAL A N 1
ATOM 1990 C CA . VAL A 1 243 ? 32.292 26.392 -5.269 1.00 45.28 243 VAL A CA 1
ATOM 1991 C C . VAL A 1 243 ? 33.234 27.228 -6.131 1.00 45.28 243 VAL A C 1
ATOM 1993 O O . VAL A 1 243 ? 32.802 27.848 -7.102 1.00 45.28 243 VAL A O 1
ATOM 1996 N N . GLU A 1 244 ? 34.506 27.283 -5.741 1.00 43.28 244 GLU A N 1
ATOM 1997 C CA . GLU A 1 244 ? 35.576 27.803 -6.585 1.00 43.28 244 GLU A CA 1
ATOM 1998 C C . GLU A 1 244 ? 35.722 26.907 -7.816 1.00 43.28 244 GLU A C 1
ATOM 2000 O O . GLU A 1 244 ? 35.929 25.694 -7.743 1.00 43.28 244 GLU A O 1
ATOM 2005 N N . ILE A 1 245 ? 35.549 27.540 -8.967 1.00 44.94 245 ILE A N 1
ATOM 2006 C CA . ILE A 1 245 ? 35.653 26.948 -10.287 1.00 44.94 245 ILE A CA 1
ATOM 2007 C C . ILE A 1 245 ? 37.149 26.903 -10.608 1.00 44.94 245 ILE A C 1
ATOM 2009 O O . ILE A 1 245 ? 37.736 27.915 -10.981 1.00 44.94 245 ILE A O 1
ATOM 2013 N N . TYR A 1 246 ? 37.790 25.747 -10.439 1.00 39.12 246 TYR A N 1
ATOM 2014 C CA . TYR A 1 246 ? 39.147 25.543 -10.944 1.00 39.12 246 TYR A CA 1
ATOM 2015 C C . TYR A 1 246 ? 39.104 25.454 -12.472 1.00 39.12 246 TYR A C 1
ATOM 2017 O O . TYR A 1 246 ? 38.829 24.403 -13.051 1.00 39.12 246 TYR A O 1
ATOM 2025 N N . THR A 1 247 ? 39.383 26.573 -13.137 1.00 43.47 247 THR A N 1
ATOM 2026 C CA . THR A 1 247 ? 39.721 26.604 -14.560 1.00 43.47 247 THR A CA 1
ATOM 2027 C C . THR A 1 247 ? 41.110 26.002 -14.749 1.00 43.47 247 THR A C 1
ATOM 2029 O O . THR A 1 247 ? 42.121 26.666 -14.525 1.00 43.47 247 THR A O 1
ATOM 2032 N N . THR A 1 248 ? 41.177 24.746 -15.180 1.00 43.78 248 THR A N 1
ATOM 2033 C CA . THR A 1 248 ? 42.381 24.195 -15.809 1.00 43.78 248 THR A CA 1
ATOM 2034 C C . THR A 1 248 ? 42.283 24.474 -17.306 1.00 43.78 248 THR A C 1
ATOM 2036 O O . THR A 1 248 ? 41.579 23.790 -18.040 1.00 43.78 248 THR A O 1
ATOM 2039 N N . ARG A 1 249 ? 42.953 25.537 -17.764 1.00 47.53 249 ARG A N 1
ATOM 2040 C CA . ARG A 1 249 ? 43.211 25.754 -19.191 1.00 47.53 249 ARG A CA 1
ATOM 2041 C C . ARG A 1 249 ? 44.563 25.125 -19.498 1.00 47.53 249 ARG A C 1
ATOM 2043 O O . ARG A 1 249 ? 45.607 25.720 -19.253 1.00 47.53 249 ARG A O 1
ATOM 2050 N N . THR A 1 250 ? 44.517 23.881 -19.953 1.00 53.03 250 THR A N 1
ATOM 2051 C CA . THR A 1 250 ? 45.632 23.197 -20.602 1.00 53.03 250 THR A CA 1
ATOM 2052 C C . THR A 1 250 ? 46.008 23.955 -21.870 1.00 53.03 250 THR A C 1
ATOM 2054 O O . THR A 1 250 ? 45.136 24.342 -22.647 1.00 53.03 250 THR A O 1
ATOM 2057 N N . GLY A 1 251 ? 47.306 24.206 -22.035 1.00 43.78 251 GLY A N 1
ATOM 2058 C CA . GLY A 1 251 ? 47.869 24.750 -23.260 1.00 43.78 251 GLY A CA 1
ATOM 2059 C C . GLY A 1 251 ? 47.771 23.738 -24.396 1.00 43.78 251 GLY A C 1
ATOM 2060 O O . GLY A 1 251 ? 48.104 22.569 -24.217 1.00 43.78 251 GLY A O 1
ATOM 2061 N N . GLU A 1 252 ? 47.330 24.215 -25.553 1.00 52.28 252 GLU A N 1
ATOM 2062 C CA . GLU A 1 252 ? 47.505 23.546 -26.835 1.00 52.28 252 GLU A CA 1
ATOM 2063 C C . GLU A 1 252 ? 48.619 24.266 -27.590 1.00 52.28 252 GLU A C 1
ATOM 2065 O O . GLU A 1 252 ? 48.514 25.437 -27.954 1.00 52.28 252 GLU A O 1
ATOM 2070 N N . THR A 1 253 ? 49.715 23.540 -27.762 1.00 48.28 253 THR A N 1
ATOM 2071 C CA . THR A 1 253 ? 50.697 23.721 -28.824 1.00 48.28 253 THR A CA 1
ATOM 2072 C C . THR A 1 253 ? 50.353 22.731 -29.932 1.00 48.28 253 THR A C 1
ATOM 2074 O O . THR A 1 253 ? 50.476 21.528 -29.696 1.00 48.28 253 THR A O 1
ATOM 2077 N N . ALA A 1 254 ? 49.934 23.233 -31.093 1.00 44.66 254 ALA A N 1
ATOM 2078 C CA . ALA A 1 254 ? 50.172 22.703 -32.443 1.00 44.66 254 ALA A CA 1
ATOM 2079 C C . ALA A 1 254 ? 49.433 23.590 -33.451 1.00 44.66 254 ALA A C 1
ATOM 2081 O O . ALA A 1 254 ? 48.207 23.765 -33.281 1.00 44.66 254 ALA A O 1
#

InterPro domains:
  IPR019447 DNA/RNA-binding protein Kin17, WH-like domain [PF10357] (45-157)
  IPR019447 DNA/RNA-binding protein Kin17, WH-like domain [SM01253] (37-163)
  IPR036236 Zinc finger C2H2 superfamily [SSF57667] (11-53)
  IPR037321 KIN17-like protein [PTHR12805] (2-218)
  IPR038254 DNA/RNA-binding protein KIN17, WH-like domain superfamily [G3DSA:1.10.10.2030] (45-147)
  IPR056767 KIN17, C2H2-type zinc finger domain [PF25095] (9-38)

Solvent-accessible surface area (backbone atoms only — not comparable to full-atom values): 16308 Å² total; per-residue (Å²): 130,88,77,74,68,90,68,72,68,89,29,50,39,78,90,73,73,40,80,32,92,41,75,65,52,33,54,55,44,67,72,29,67,73,45,47,58,51,46,52,65,40,65,78,43,49,67,61,49,29,49,49,42,34,51,52,34,51,54,50,52,50,54,47,41,58,73,77,55,31,70,48,76,38,43,45,68,58,45,44,65,69,54,58,59,72,47,87,85,56,66,57,62,89,55,30,84,41,95,41,71,68,56,45,51,53,47,35,41,71,73,61,52,27,50,69,45,83,42,98,87,79,41,54,26,38,16,48,48,81,79,48,70,67,57,50,48,53,50,49,52,50,49,54,45,53,53,47,52,59,58,67,29,67,68,50,53,50,51,51,54,53,52,51,51,53,50,52,53,51,50,53,50,50,51,52,49,50,55,52,50,55,60,58,61,75,74,66,83,86,89,83,88,80,90,84,86,84,90,85,90,84,84,93,81,86,83,86,85,87,84,88,80,90,81,85,86,86,84,84,94,81,89,84,89,81,88,85,80,90,86,83,92,82,92,74,82,83,79,80,81,79,83,80,79,82,80,81,80,77,84,84,88,131

pLDDT: mean 71.69, std 21.31, range [29.69, 94.31]

Secondary structure (DSSP, 8-state):
----S---GGGEETTTTEE-SSHHHHHHHHTSHHHHHHHHHHHHSHHHHHHHHHHHHHHHHHHHHHHHTTTS-EEHHHHHHHTGGGSTTSPPGGGSS-SSHHHHHHHHHHHTSEEEEEETTTEEEEEE----HHHHHHHHHHHHHHHHHHHHSHHHHHHHHHHHHHHHHHHHHHHHHHHHHHHHHTT----------------------------PPP------------------PPPPPP------------

Organism: NCBI:txid100035

Radius of gyration: 40.23 Å; Cα contacts (8 Å, |Δi|>4): 154; chains: 1; bounding box: 132×61×79 Å